Protein AF-A0A4U3F6G1-F1 (afdb_monomer_lite)

Secondary structure (DSSP, 8-state):
--HHHHHHHHHHHHHHHHHHHHHHHHHHHHHHHHHHHHHHHHHHHHHHHHHHHHHT-THHHHHHHHHHHHHHHHHHHHHHHHHHHHHHHTTEEE-TTS-EEETT-SB-TTT-PBPP------------------SS--------TTGGGTHHHHGGGGG--HHHHHHHHHHHHHHHHHHHHHHHHHHHHHHHHTT-----S------PPP--------------PPPPP-PPP--------------------EEE-TTT--EEETT-SB-TTT--B--

Foldseek 3Di:
DPPVVVVVVVVVVVVLLVVLVVVLVVLVVVLVVLVVVLVVLVVVLVVLCVVCVVVVHCVSSVVSNVVSVVSNVVSVVVSVVSVQVNCVSVQWDADPVRDIGGLPFQADLQPLDGDDNDPPPDDDDDDDDDDPDPPPPDPPDDDDPVVVVVVVVVVVPPDDDPVVVVVVVVVVVVVVVVVVVVVVVVVVVVCVVVVPDPPVDDDDDDDDDDPPDDDDDDDDDDDDDDDDDDDDDDDDDDDDDPDDPPDPPPPQPWDADPPPRDIDGPPRQAGRHPSDGDD

Radius of gyration: 31.97 Å; chains: 1; bounding box: 69×69×82 Å

pLDDT: mean 72.52, std 22.75, range [32.06, 98.19]

Structure (mmCIF, N/CA/C/O backbone):
data_AF-A0A4U3F6G1-F1
#
_entry.id   AF-A0A4U3F6G1-F1
#
loop_
_atom_site.group_PDB
_atom_site.id
_atom_site.type_symbol
_atom_site.label_atom_id
_atom_site.label_alt_id
_atom_site.label_comp_id
_atom_site.label_asym_id
_atom_site.label_entity_id
_atom_site.label_seq_id
_atom_site.pdbx_PDB_ins_code
_atom_site.Cartn_x
_atom_site.Cartn_y
_atom_site.Cartn_z
_atom_site.occupancy
_atom_site.B_iso_or_equiv
_atom_site.auth_seq_id
_atom_site.auth_comp_id
_atom_site.auth_asym_id
_atom_site.auth_atom_id
_atom_site.pdbx_PDB_model_num
ATOM 1 N N . MET A 1 1 ? -35.414 9.233 33.963 1.00 56.78 1 MET A N 1
ATOM 2 C CA . MET A 1 1 ? -34.971 9.694 32.627 1.00 56.78 1 MET A CA 1
ATOM 3 C C . MET A 1 1 ? -33.663 8.985 32.308 1.00 56.78 1 MET A C 1
ATOM 5 O O . MET A 1 1 ? -32.714 9.232 33.028 1.00 56.78 1 MET A O 1
ATOM 9 N N . ASN A 1 2 ? -33.642 8.018 31.379 1.00 64.62 2 ASN A N 1
ATOM 10 C CA . ASN A 1 2 ? -32.403 7.334 30.938 1.00 64.62 2 ASN A CA 1
ATOM 11 C C . ASN A 1 2 ? -32.593 6.401 29.714 1.00 64.62 2 ASN A C 1
ATOM 13 O O . ASN A 1 2 ? -31.609 5.971 29.125 1.00 64.62 2 ASN A O 1
ATOM 17 N N . LEU A 1 3 ? -33.826 6.078 29.293 1.00 72.12 3 LEU A N 1
ATOM 18 C CA . LEU A 1 3 ? -34.058 5.146 28.174 1.00 72.12 3 LEU A CA 1
ATOM 19 C C . LEU A 1 3 ? -33.850 5.802 26.795 1.00 72.12 3 LEU A C 1
ATOM 21 O O . LEU A 1 3 ? -33.138 5.260 25.957 1.00 72.12 3 LEU A O 1
ATOM 25 N N . LEU A 1 4 ? -34.385 7.012 26.591 1.00 79.12 4 LEU A N 1
ATOM 26 C CA . LEU A 1 4 ? -34.227 7.770 25.339 1.00 79.12 4 LEU A CA 1
ATOM 27 C C . LEU A 1 4 ? -32.767 8.176 25.068 1.00 79.12 4 LEU A C 1
ATOM 29 O O . LEU A 1 4 ? -32.325 8.139 23.926 1.00 7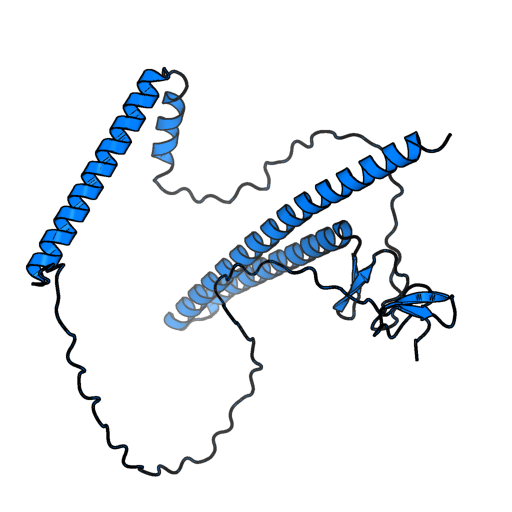9.12 4 LEU A O 1
ATOM 33 N N . GLN A 1 5 ? -31.990 8.498 26.110 1.00 72.50 5 GLN A N 1
ATOM 34 C CA . GLN A 1 5 ? -30.553 8.777 25.974 1.00 72.50 5 GLN A CA 1
ATOM 35 C C . GLN A 1 5 ? -29.741 7.526 25.615 1.00 72.50 5 GLN A C 1
ATOM 37 O O . GLN A 1 5 ? -28.787 7.639 24.854 1.00 72.50 5 GLN A O 1
ATOM 42 N N . ARG A 1 6 ? -30.126 6.338 26.106 1.00 70.19 6 ARG A N 1
ATOM 43 C CA . ARG A 1 6 ? -29.488 5.058 25.742 1.00 70.19 6 ARG A CA 1
ATOM 44 C C . ARG A 1 6 ? -29.836 4.611 24.323 1.00 70.19 6 ARG A C 1
ATOM 46 O O . ARG A 1 6 ? -28.970 4.098 23.630 1.00 70.19 6 ARG A O 1
ATOM 53 N N . LEU A 1 7 ? -31.068 4.859 23.875 1.00 77.31 7 LEU A N 1
ATOM 54 C CA . LEU A 1 7 ? -31.471 4.674 22.476 1.00 77.31 7 LEU A CA 1
ATOM 55 C C . LEU A 1 7 ? -30.707 5.622 21.544 1.00 77.31 7 LEU A C 1
ATOM 57 O O . LEU A 1 7 ? -30.155 5.177 20.544 1.00 77.31 7 LEU A O 1
ATOM 61 N N . LYS A 1 8 ? -30.597 6.908 21.903 1.00 72.38 8 LYS A N 1
ATOM 62 C CA . LYS A 1 8 ? -29.849 7.901 21.115 1.00 72.38 8 LYS A CA 1
ATOM 63 C C . LYS A 1 8 ? -28.344 7.603 21.071 1.00 72.38 8 LYS A C 1
ATOM 65 O O . LYS A 1 8 ? -27.738 7.751 20.016 1.00 72.38 8 LYS A O 1
ATOM 70 N N . SER A 1 9 ? -27.743 7.154 22.177 1.00 67.00 9 SER A N 1
ATOM 71 C CA . SER A 1 9 ? -26.320 6.780 22.211 1.00 67.00 9 SER A CA 1
ATOM 72 C C . SER A 1 9 ? -26.029 5.426 21.558 1.00 67.00 9 SER A C 1
ATOM 74 O O . SER A 1 9 ? -24.954 5.254 20.993 1.00 67.00 9 SER A O 1
ATOM 76 N N . GLY A 1 10 ? -26.977 4.484 21.581 1.00 69.56 10 GLY A N 1
ATOM 77 C CA . GLY A 1 10 ? -26.896 3.231 20.826 1.00 69.56 10 GLY A CA 1
ATOM 78 C C . GLY A 1 10 ? -26.991 3.455 19.316 1.00 69.56 10 GLY A C 1
ATOM 79 O O . GLY A 1 10 ? -26.162 2.934 18.575 1.00 69.56 10 GLY A O 1
ATOM 80 N N . ALA A 1 11 ? -27.935 4.296 18.876 1.00 71.19 11 ALA A N 1
ATOM 81 C CA . ALA A 1 11 ? -28.082 4.674 17.472 1.00 71.19 11 ALA A CA 1
ATOM 82 C C . ALA A 1 11 ? -26.831 5.393 16.936 1.00 71.19 11 ALA A C 1
ATOM 84 O O . ALA A 1 11 ? -26.326 5.012 15.888 1.00 71.19 11 ALA A O 1
ATOM 85 N N . GLY A 1 12 ? -26.275 6.355 17.688 1.00 75.62 12 GLY A N 1
ATOM 86 C CA . GLY A 1 12 ? -25.067 7.087 17.277 1.00 75.62 12 GLY A CA 1
ATOM 87 C C . GLY A 1 12 ? -23.812 6.212 17.143 1.00 75.62 12 GLY A C 1
ATOM 88 O O . GLY A 1 12 ? -23.025 6.400 16.223 1.00 75.62 12 GLY A O 1
ATOM 89 N N . LYS A 1 13 ? -23.639 5.211 18.018 1.00 78.75 13 LYS A N 1
ATOM 90 C CA . LYS A 1 13 ? -22.511 4.265 17.930 1.00 78.75 13 LYS A CA 1
ATOM 91 C C . LYS A 1 13 ? -22.645 3.290 16.762 1.00 78.75 13 LYS A C 1
ATOM 93 O O . LYS A 1 13 ? -21.638 2.888 16.189 1.00 78.75 13 LYS A O 1
ATOM 98 N N . ALA A 1 14 ? -23.870 2.882 16.432 1.00 78.88 14 ALA A N 1
ATOM 99 C CA . ALA A 1 14 ? -24.121 2.016 15.286 1.00 78.88 14 ALA A CA 1
ATOM 100 C C . ALA A 1 14 ? -23.834 2.748 13.966 1.00 78.88 14 ALA A C 1
ATOM 102 O O . ALA A 1 14 ? -23.183 2.183 13.092 1.00 78.88 14 ALA A O 1
ATOM 103 N N . THR A 1 15 ? -24.240 4.019 13.853 1.00 82.31 15 THR A N 1
ATOM 104 C CA . THR A 1 15 ? -23.937 4.844 12.675 1.00 82.31 15 THR A CA 1
ATOM 105 C C . THR A 1 15 ? -22.443 5.144 12.544 1.00 82.31 15 THR A C 1
ATOM 107 O O . THR A 1 15 ? -21.912 5.013 11.451 1.00 82.31 15 THR A O 1
ATOM 110 N N . GLU A 1 16 ? -21.748 5.465 13.644 1.00 83.69 16 GLU A N 1
ATOM 111 C CA . GLU A 1 16 ? -20.294 5.726 13.644 1.00 83.69 16 GLU A CA 1
ATOM 112 C C . GLU A 1 16 ? -19.500 4.481 13.211 1.00 83.69 16 GLU A C 1
ATOM 114 O O . GLU A 1 16 ? -18.605 4.570 12.379 1.00 83.69 16 GLU A O 1
ATOM 119 N N . ARG A 1 17 ? -19.876 3.285 13.686 1.00 85.56 17 ARG A N 1
ATOM 120 C CA . ARG A 1 17 ? -19.240 2.029 13.248 1.00 85.56 17 ARG A CA 1
ATOM 121 C C . ARG A 1 17 ? -19.486 1.713 11.777 1.00 85.56 17 ARG A C 1
ATOM 123 O O . ARG A 1 17 ? -18.571 1.242 11.111 1.00 85.56 17 ARG A O 1
ATOM 130 N N . ALA A 1 18 ? -20.697 1.960 11.282 1.00 87.25 18 ALA A N 1
ATOM 131 C CA . ALA A 1 18 ? -21.008 1.775 9.869 1.00 87.25 18 ALA A CA 1
ATOM 132 C C . ALA A 1 18 ? -20.203 2.745 8.987 1.00 87.25 18 ALA A C 1
ATOM 134 O O . ALA A 1 18 ? -19.641 2.324 7.982 1.00 87.25 18 ALA A O 1
ATOM 135 N N . GLN A 1 19 ? -20.084 4.013 9.397 1.00 88.50 19 GLN A N 1
ATOM 136 C CA . GLN A 1 19 ? -19.256 5.010 8.709 1.00 88.50 19 GLN A CA 1
ATOM 137 C C . GLN A 1 19 ? -17.778 4.608 8.699 1.00 88.50 19 GLN A C 1
ATOM 139 O O . GLN A 1 19 ? -17.163 4.593 7.636 1.00 88.50 19 GLN A O 1
ATOM 144 N N . ASN A 1 20 ? -17.231 4.192 9.846 1.00 91.31 20 ASN A N 1
ATOM 145 C CA . ASN A 1 20 ? -15.847 3.725 9.923 1.00 91.31 20 ASN A CA 1
ATOM 146 C C . ASN A 1 20 ? -15.601 2.509 9.021 1.00 91.31 20 ASN A C 1
ATOM 148 O O . ASN A 1 20 ? -14.545 2.422 8.411 1.00 91.31 20 ASN A O 1
ATOM 152 N N . ALA A 1 21 ? -16.554 1.578 8.911 1.00 91.19 21 ALA A N 1
ATOM 153 C CA . ALA A 1 21 ? -16.409 0.409 8.043 1.00 91.19 21 ALA A CA 1
ATOM 154 C C . ALA A 1 21 ? -16.317 0.791 6.556 1.00 91.19 21 ALA A C 1
ATOM 156 O O . ALA A 1 21 ? -15.496 0.233 5.831 1.00 91.19 21 ALA A O 1
ATOM 157 N N . VAL A 1 22 ? -17.126 1.758 6.110 1.00 95.06 22 VAL A N 1
ATOM 158 C CA . VAL A 1 22 ? -17.067 2.271 4.731 1.00 95.06 22 VAL A CA 1
ATOM 159 C C . VAL A 1 22 ? -15.736 2.974 4.475 1.00 95.06 22 VAL A C 1
ATOM 161 O O . VAL A 1 22 ? -15.083 2.682 3.476 1.00 95.06 22 VAL A O 1
ATOM 164 N N . GLU A 1 23 ? -15.299 3.833 5.396 1.00 94.62 23 GLU A N 1
ATOM 165 C CA . GLU A 1 23 ? -14.029 4.551 5.253 1.00 94.62 23 GLU A CA 1
ATOM 166 C C . GLU A 1 23 ? -12.830 3.595 5.252 1.00 94.62 23 GLU A C 1
ATOM 168 O O . GLU A 1 23 ? -11.933 3.731 4.430 1.00 94.62 23 GLU A O 1
ATOM 173 N N . ILE A 1 24 ? -12.834 2.564 6.104 1.00 94.19 24 ILE A N 1
ATOM 174 C CA . ILE A 1 24 ? -11.790 1.528 6.103 1.00 94.19 24 ILE A CA 1
ATOM 175 C C . ILE A 1 24 ? -11.730 0.816 4.746 1.00 94.19 24 ILE A C 1
ATOM 177 O O . ILE A 1 24 ? -10.637 0.594 4.235 1.00 94.19 24 ILE A O 1
ATOM 181 N N . ASN A 1 25 ? -12.873 0.472 4.147 1.00 95.19 25 ASN A N 1
ATOM 182 C CA . ASN A 1 25 ? -12.889 -0.165 2.828 1.00 95.19 25 ASN A CA 1
ATOM 183 C C . ASN A 1 25 ? -12.362 0.764 1.730 1.00 95.19 25 ASN A C 1
ATOM 185 O O . ASN A 1 25 ? -11.598 0.315 0.880 1.00 95.19 25 ASN A O 1
ATOM 189 N N . ARG A 1 26 ? -12.713 2.054 1.775 1.00 97.12 26 ARG A N 1
ATOM 190 C CA . ARG A 1 26 ? -12.167 3.070 0.866 1.00 97.12 26 ARG A CA 1
ATOM 191 C C . ARG A 1 26 ? -10.646 3.187 1.008 1.00 97.12 26 ARG A C 1
ATOM 193 O O . ARG A 1 26 ? -9.942 3.154 0.006 1.00 97.12 26 ARG A O 1
ATOM 200 N N . LEU A 1 27 ? -10.140 3.276 2.239 1.00 96.75 27 LEU A N 1
ATOM 201 C CA . LEU A 1 27 ? -8.704 3.357 2.518 1.00 96.75 27 LEU A CA 1
ATOM 202 C C . LEU A 1 27 ? -7.958 2.084 2.091 1.00 96.75 27 LEU A C 1
ATOM 204 O O . LEU A 1 27 ? -6.874 2.190 1.534 1.00 96.75 27 LEU A O 1
ATOM 208 N N . ASN A 1 28 ? -8.536 0.894 2.288 1.00 95.88 28 ASN A N 1
ATOM 209 C CA . ASN A 1 28 ? -7.946 -0.353 1.787 1.00 95.88 28 ASN A CA 1
ATOM 210 C C . ASN A 1 28 ? -7.853 -0.362 0.254 1.00 95.88 28 ASN A C 1
ATOM 212 O O . ASN A 1 28 ? -6.849 -0.815 -0.281 1.00 95.88 28 ASN A O 1
ATOM 216 N N . GLY A 1 29 ? -8.874 0.153 -0.443 1.00 97.12 29 GLY A N 1
ATOM 217 C CA . GLY A 1 29 ? -8.821 0.331 -1.896 1.00 97.12 29 GLY A CA 1
ATOM 218 C C . GLY A 1 29 ? -7.661 1.233 -2.312 1.00 97.12 29 GLY A C 1
ATOM 219 O O . GLY A 1 29 ? -6.885 0.858 -3.182 1.00 97.12 29 GLY A O 1
ATOM 220 N N . HIS A 1 30 ? -7.477 2.352 -1.604 1.00 97.00 30 HIS A N 1
ATOM 221 C CA . HIS A 1 30 ? -6.356 3.259 -1.845 1.00 97.00 30 HIS A CA 1
ATOM 222 C C . HIS A 1 30 ? -4.990 2.581 -1.660 1.00 97.00 30 HIS A C 1
ATOM 224 O O . HIS A 1 30 ? -4.116 2.755 -2.499 1.00 97.00 30 HIS A O 1
ATOM 230 N N . VAL A 1 31 ? -4.818 1.752 -0.618 1.00 97.56 31 VAL A N 1
ATOM 231 C CA . VAL A 1 31 ? -3.590 0.951 -0.442 1.00 97.56 31 VAL A CA 1
ATOM 232 C C . VAL A 1 31 ? -3.354 0.050 -1.652 1.00 97.56 31 VAL A C 1
ATOM 234 O O . VAL A 1 31 ? -2.255 0.042 -2.191 1.00 97.56 31 VAL A O 1
ATOM 237 N N . THR A 1 32 ? -4.381 -0.667 -2.115 1.00 97.81 32 THR A N 1
ATOM 238 C CA . THR A 1 32 ? -4.261 -1.549 -3.286 1.00 97.81 32 THR A CA 1
ATOM 239 C C . THR A 1 32 ? -3.903 -0.785 -4.563 1.00 97.81 32 THR A C 1
ATOM 241 O O . THR A 1 32 ? -3.169 -1.306 -5.401 1.00 97.81 32 THR A O 1
ATOM 244 N N . ASP A 1 33 ? -4.404 0.437 -4.734 1.00 97.94 33 ASP A N 1
ATOM 245 C CA . ASP A 1 33 ? -4.065 1.265 -5.893 1.00 97.94 33 ASP A CA 1
ATOM 246 C C . ASP A 1 33 ? -2.609 1.757 -5.830 1.00 97.94 33 ASP A C 1
ATOM 248 O O . ASP A 1 33 ? -1.891 1.628 -6.822 1.00 97.94 33 ASP A O 1
ATOM 252 N N . ILE A 1 34 ? -2.135 2.193 -4.657 1.00 98.06 34 ILE A N 1
ATOM 253 C CA . ILE A 1 34 ? -0.725 2.565 -4.447 1.00 98.06 34 ILE A CA 1
ATOM 254 C C . ILE A 1 34 ? 0.204 1.357 -4.655 1.00 98.06 34 ILE A C 1
ATOM 256 O O . ILE A 1 34 ? 1.245 1.469 -5.300 1.00 98.06 34 ILE A O 1
ATOM 260 N N . GLU A 1 35 ? -0.167 0.173 -4.157 1.00 97.81 35 GLU A N 1
ATOM 261 C CA . GLU A 1 35 ? 0.604 -1.062 -4.361 1.00 97.81 35 GLU A CA 1
ATOM 262 C C . GLU A 1 35 ? 0.784 -1.377 -5.855 1.00 97.81 35 GLU A C 1
ATOM 264 O O . GLU A 1 35 ? 1.887 -1.715 -6.289 1.00 97.81 35 GLU A O 1
ATOM 269 N N . ARG A 1 36 ? -0.268 -1.203 -6.667 1.00 98.12 36 ARG A N 1
ATOM 270 C CA . ARG A 1 36 ? -0.184 -1.363 -8.129 1.00 98.12 36 ARG A CA 1
ATOM 271 C C . ARG A 1 36 ? 0.728 -0.322 -8.773 1.00 98.12 36 ARG A C 1
ATOM 273 O O . ARG A 1 36 ? 1.447 -0.650 -9.714 1.00 98.12 36 ARG A O 1
ATOM 280 N N . GLU A 1 37 ? 0.722 0.916 -8.288 1.00 97.69 37 GLU A N 1
ATOM 281 C CA . GLU A 1 37 ? 1.623 1.963 -8.782 1.00 97.69 37 GLU A CA 1
ATOM 282 C C . GLU A 1 37 ? 3.095 1.620 -8.498 1.00 97.69 37 GLU A C 1
ATOM 284 O O . GLU A 1 37 ? 3.945 1.703 -9.391 1.00 97.69 37 GLU A O 1
ATOM 289 N N . ILE A 1 38 ? 3.393 1.108 -7.301 1.00 97.94 38 ILE A N 1
ATOM 290 C CA . ILE A 1 38 ? 4.725 0.594 -6.948 1.00 97.94 38 ILE A CA 1
ATOM 291 C C . ILE A 1 38 ? 5.142 -0.550 -7.892 1.00 97.94 38 ILE A C 1
ATOM 293 O O . ILE A 1 38 ? 6.283 -0.579 -8.366 1.00 97.94 38 ILE A O 1
ATOM 297 N N . GLU A 1 39 ? 4.235 -1.478 -8.218 1.00 97.94 39 GLU A N 1
ATOM 298 C CA . GLU A 1 39 ? 4.511 -2.556 -9.180 1.00 97.94 39 GLU A CA 1
ATOM 299 C C . GLU A 1 39 ? 4.879 -2.015 -10.571 1.00 97.94 39 GLU A C 1
ATOM 301 O O . GLU A 1 39 ? 5.823 -2.510 -11.199 1.00 97.94 39 GLU A O 1
ATOM 306 N N . VAL A 1 40 ? 4.192 -0.970 -11.043 1.00 97.75 40 VAL A N 1
ATOM 307 C CA . VAL A 1 40 ? 4.515 -0.296 -12.312 1.00 97.75 40 VAL A CA 1
ATOM 308 C C . VAL A 1 40 ? 5.924 0.296 -12.272 1.00 97.75 40 VAL A C 1
ATOM 310 O O . VAL A 1 40 ? 6.696 0.108 -13.221 1.00 97.75 40 VAL A O 1
ATOM 313 N N . HIS A 1 41 ? 6.309 0.946 -11.171 1.00 97.88 41 HIS A N 1
ATOM 314 C CA . HIS A 1 41 ? 7.667 1.461 -11.006 1.00 97.88 41 HIS A CA 1
ATOM 315 C C . HIS A 1 41 ? 8.716 0.347 -11.018 1.00 97.88 41 HIS A C 1
ATOM 317 O O . HIS A 1 41 ? 9.728 0.482 -11.709 1.00 97.88 41 HIS A O 1
ATOM 323 N N . TYR A 1 42 ? 8.473 -0.784 -10.351 1.00 98.06 42 TYR A N 1
ATOM 324 C CA . TYR A 1 42 ? 9.393 -1.926 -10.393 1.00 98.06 42 TYR A CA 1
ATOM 325 C C . TYR A 1 42 ? 9.548 -2.516 -11.795 1.00 98.06 42 TYR A C 1
ATOM 327 O O . TYR A 1 42 ? 10.666 -2.844 -12.210 1.00 98.06 42 TYR A O 1
ATOM 335 N N . LEU A 1 43 ? 8.460 -2.612 -12.560 1.00 97.94 43 LEU A N 1
ATOM 336 C CA . LEU A 1 43 ? 8.532 -3.034 -13.957 1.00 97.94 43 LEU A CA 1
ATOM 337 C C . LEU A 1 43 ? 9.369 -2.055 -14.787 1.00 97.94 43 LEU A C 1
ATOM 339 O O . LEU A 1 43 ? 10.234 -2.489 -15.556 1.00 97.94 43 LEU A O 1
ATOM 343 N N . ARG A 1 44 ? 9.172 -0.744 -14.598 1.00 97.62 44 ARG A N 1
ATOM 344 C CA . ARG A 1 44 ? 9.957 0.284 -15.291 1.00 97.62 44 ARG A CA 1
ATOM 345 C C . ARG A 1 44 ? 11.437 0.217 -14.917 1.00 97.62 44 ARG A C 1
ATOM 347 O O . ARG A 1 44 ? 12.279 0.244 -15.813 1.00 97.62 44 ARG A O 1
ATOM 354 N N . MET A 1 45 ? 11.769 0.029 -13.639 1.00 97.50 45 MET A N 1
ATOM 355 C CA . MET A 1 45 ? 13.155 -0.162 -13.190 1.00 97.50 45 MET A CA 1
ATOM 356 C C . MET A 1 45 ? 13.820 -1.345 -13.903 1.00 97.50 45 MET A C 1
ATOM 358 O O . MET A 1 45 ? 14.964 -1.238 -14.347 1.00 97.50 45 MET A O 1
ATOM 362 N N . GLY A 1 46 ? 13.103 -2.464 -14.052 1.00 97.25 46 GLY A N 1
ATOM 363 C CA . GLY A 1 46 ? 13.597 -3.640 -14.770 1.00 97.25 46 GLY A CA 1
ATOM 364 C C . GLY A 1 46 ? 13.878 -3.369 -16.252 1.00 97.25 46 GLY A C 1
ATOM 365 O O . GLY A 1 46 ? 14.892 -3.831 -16.780 1.00 97.25 46 GLY A O 1
ATOM 366 N N . GLN A 1 47 ? 13.020 -2.586 -16.916 1.00 97.50 47 GLN A N 1
ATOM 367 C CA . GLN A 1 47 ? 13.223 -2.162 -18.307 1.00 97.50 47 GLN A CA 1
ATOM 368 C C . GLN A 1 47 ? 14.468 -1.283 -18.446 1.00 97.50 47 GLN A C 1
ATOM 370 O O . GLN A 1 47 ? 15.356 -1.605 -19.233 1.00 97.50 47 GLN A O 1
ATOM 375 N N . VAL A 1 48 ? 14.563 -0.231 -17.630 1.00 96.81 48 VAL A N 1
ATOM 376 C CA . VAL A 1 48 ? 15.685 0.721 -17.618 1.00 96.81 48 VAL A CA 1
ATOM 377 C C . VAL A 1 48 ? 17.008 -0.001 -17.352 1.00 96.81 48 VAL A C 1
ATOM 379 O O . VAL A 1 48 ? 17.994 0.194 -18.064 1.00 96.81 48 VAL A O 1
ATOM 382 N N . PHE A 1 49 ? 17.020 -0.917 -16.380 1.00 96.94 49 PHE A N 1
ATOM 383 C CA . PHE A 1 49 ? 18.184 -1.753 -16.094 1.00 96.94 49 PHE A CA 1
ATOM 384 C C . PHE A 1 49 ? 18.604 -2.588 -17.310 1.00 96.94 49 PHE A C 1
ATOM 386 O O . PHE A 1 49 ? 19.785 -2.645 -17.657 1.00 96.94 49 PHE A O 1
ATOM 393 N N . TYR A 1 50 ? 17.647 -3.251 -17.965 1.00 97.06 50 TYR A N 1
ATOM 394 C CA . TYR A 1 50 ? 17.936 -4.110 -19.109 1.00 97.06 50 TYR A CA 1
ATOM 395 C C . TYR A 1 50 ? 18.421 -3.317 -20.329 1.00 97.06 50 TYR A C 1
ATOM 397 O O . TYR A 1 50 ? 19.314 -3.777 -21.044 1.00 97.06 50 TYR A O 1
ATOM 405 N N . GLU A 1 51 ? 17.879 -2.123 -20.556 1.00 95.75 51 GLU A N 1
ATOM 406 C CA . GLU A 1 51 ? 18.328 -1.203 -21.602 1.00 95.75 51 GLU A CA 1
ATOM 407 C C . GLU A 1 51 ? 19.784 -0.773 -21.381 1.00 95.75 51 GLU A C 1
ATOM 409 O O . GLU A 1 51 ? 20.602 -0.921 -22.295 1.00 95.75 51 GLU A O 1
ATOM 414 N N . GLY A 1 52 ? 20.139 -0.361 -20.158 1.00 95.94 52 GLY A N 1
ATOM 415 C CA . GLY A 1 52 ? 21.522 -0.042 -19.785 1.00 95.94 52 GLY A CA 1
ATOM 416 C C . GLY A 1 52 ? 22.465 -1.239 -19.948 1.00 95.94 52 GLY A C 1
ATOM 417 O O . GLY A 1 52 ? 23.538 -1.126 -20.549 1.00 95.94 52 GLY A O 1
ATOM 418 N N . TYR A 1 53 ? 22.031 -2.429 -19.518 1.00 96.38 53 TYR A N 1
ATOM 419 C CA . TYR A 1 53 ? 22.792 -3.668 -19.696 1.00 96.38 53 TYR A CA 1
ATOM 420 C C . TYR A 1 53 ? 23.044 -3.982 -21.177 1.00 96.38 53 TYR A C 1
ATOM 422 O O . TYR A 1 53 ? 24.166 -4.314 -21.563 1.00 96.38 53 TYR A O 1
ATOM 430 N N . ARG A 1 54 ? 22.018 -3.852 -22.026 1.00 97.31 54 ARG A N 1
ATOM 431 C CA . ARG A 1 54 ? 22.131 -4.081 -23.474 1.00 97.31 54 ARG A CA 1
ATOM 432 C C . ARG A 1 54 ? 23.024 -3.061 -24.168 1.00 97.31 54 ARG A C 1
ATOM 434 O O . ARG A 1 54 ? 23.696 -3.424 -25.132 1.00 97.31 54 ARG A O 1
ATOM 441 N N . ALA A 1 55 ? 23.017 -1.814 -23.707 1.00 95.00 55 ALA A N 1
ATOM 442 C CA . ALA A 1 55 ? 23.898 -0.765 -24.205 1.00 95.00 55 ALA A CA 1
ATOM 443 C C . ALA A 1 55 ? 25.355 -0.946 -23.738 1.00 95.00 55 ALA A C 1
ATOM 445 O O . ALA A 1 55 ? 26.267 -0.399 -24.356 1.00 95.00 55 ALA A O 1
ATOM 446 N N . GLY A 1 56 ? 25.584 -1.738 -22.682 1.00 95.12 56 GLY A N 1
ATOM 447 C CA . GLY A 1 56 ? 26.896 -1.912 -22.057 1.00 95.12 56 GLY A CA 1
ATOM 448 C C . GLY A 1 56 ? 27.328 -0.709 -21.215 1.00 95.12 56 GLY A C 1
ATOM 449 O O . GLY A 1 56 ? 28.506 -0.602 -20.877 1.00 95.12 56 GLY A O 1
ATOM 450 N N . ASP A 1 57 ? 26.390 0.179 -20.886 1.00 94.38 57 ASP A N 1
ATOM 451 C CA . ASP A 1 57 ? 26.617 1.399 -20.118 1.00 94.38 57 ASP A CA 1
ATOM 452 C C . ASP A 1 57 ? 25.473 1.598 -19.115 1.00 94.38 57 ASP A C 1
ATOM 454 O O . ASP A 1 57 ? 24.359 1.986 -19.470 1.00 94.38 57 ASP A O 1
ATOM 458 N N . MET A 1 58 ? 25.754 1.304 -17.844 1.00 91.12 58 MET A N 1
ATOM 459 C CA . MET A 1 58 ? 24.777 1.420 -16.756 1.00 91.12 58 MET A CA 1
ATOM 460 C C . MET A 1 58 ? 24.595 2.861 -16.273 1.00 91.12 58 MET A C 1
ATOM 462 O O . MET A 1 58 ? 23.607 3.136 -15.597 1.00 91.12 58 MET A O 1
ATOM 466 N N . SER A 1 59 ? 25.491 3.790 -16.628 1.00 93.75 59 SER A N 1
ATOM 467 C CA . SER A 1 59 ? 25.337 5.199 -16.249 1.00 93.75 59 SER A CA 1
ATOM 468 C C . SER A 1 59 ? 24.117 5.840 -16.914 1.00 93.75 59 SER A C 1
ATOM 470 O O . SE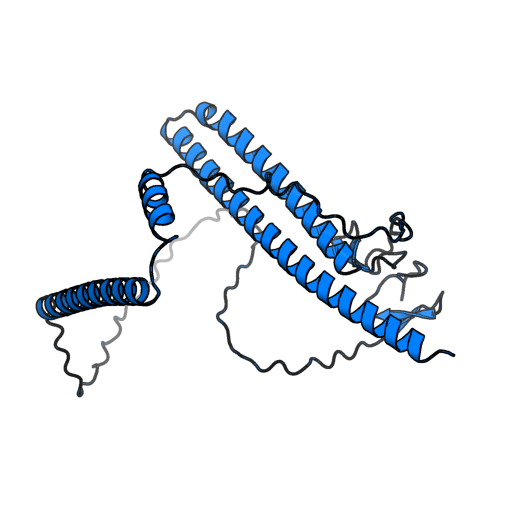R A 1 59 ? 23.550 6.778 -16.365 1.00 93.75 59 SER A O 1
ATOM 472 N N . LEU A 1 60 ? 23.655 5.293 -18.045 1.00 87.50 60 LEU A N 1
ATOM 473 C CA . LEU A 1 60 ? 22.411 5.707 -18.705 1.00 87.50 60 LEU A CA 1
ATOM 474 C C . LEU A 1 60 ? 21.152 5.363 -17.894 1.00 87.50 60 LEU A C 1
ATOM 476 O O . LEU A 1 60 ? 20.125 6.007 -18.065 1.00 87.50 60 LEU A O 1
ATOM 480 N N . ALA A 1 61 ? 21.232 4.350 -17.029 1.00 92.56 61 ALA A N 1
ATOM 481 C CA . ALA A 1 61 ? 20.120 3.865 -16.215 1.00 92.56 61 ALA A CA 1
ATOM 482 C C . ALA A 1 61 ? 20.093 4.482 -14.806 1.00 92.56 61 ALA A C 1
ATOM 484 O O . ALA A 1 61 ? 19.080 4.386 -14.120 1.00 92.56 61 ALA A O 1
ATOM 485 N N . GLU A 1 62 ? 21.196 5.082 -14.350 1.00 92.81 62 GLU A N 1
ATOM 486 C CA . GLU A 1 62 ? 21.386 5.497 -12.955 1.00 92.81 62 GLU A CA 1
ATOM 487 C C . GLU A 1 62 ? 20.411 6.599 -12.516 1.00 92.81 62 GLU A C 1
ATOM 489 O O . GLU A 1 62 ? 19.814 6.494 -11.444 1.00 92.81 62 GLU A O 1
ATOM 494 N N . GLU A 1 63 ? 20.225 7.631 -13.343 1.00 94.44 63 GLU A N 1
ATOM 495 C CA . GLU A 1 63 ? 19.342 8.764 -13.038 1.00 94.44 63 GLU A CA 1
ATOM 496 C C . GLU A 1 63 ? 17.881 8.309 -12.928 1.00 94.44 63 GLU A C 1
ATOM 498 O O . GLU A 1 63 ? 17.270 8.444 -11.867 1.00 94.44 63 GLU A O 1
ATOM 503 N N . GLU A 1 64 ? 17.356 7.665 -13.976 1.00 95.25 64 GLU A N 1
ATOM 504 C CA . GLU A 1 64 ? 15.965 7.202 -14.007 1.00 95.25 64 GLU A CA 1
ATOM 505 C C . GLU A 1 64 ? 15.690 6.148 -12.922 1.00 95.25 64 GLU A C 1
ATOM 507 O O . GLU A 1 64 ? 14.655 6.195 -12.262 1.00 95.25 64 GLU A O 1
ATOM 512 N N . MET A 1 65 ? 16.629 5.234 -12.657 1.00 96.62 65 MET A N 1
ATOM 513 C CA . MET A 1 65 ? 16.484 4.252 -11.579 1.00 96.62 65 MET A CA 1
ATOM 514 C C . MET A 1 65 ? 16.432 4.911 -10.202 1.00 96.62 65 MET A C 1
ATOM 516 O O . MET A 1 65 ? 15.628 4.517 -9.361 1.00 96.62 65 MET A O 1
ATOM 520 N N . THR A 1 66 ? 17.268 5.922 -9.971 1.00 97.12 66 THR A N 1
ATOM 521 C CA . THR A 1 66 ? 17.278 6.659 -8.705 1.00 97.12 66 THR A CA 1
ATOM 522 C C . THR A 1 66 ? 15.955 7.386 -8.483 1.00 97.12 66 THR A C 1
ATOM 524 O O . THR A 1 66 ? 15.443 7.399 -7.363 1.00 97.12 66 THR A O 1
ATOM 527 N N . ASP A 1 67 ? 15.386 7.974 -9.531 1.00 97.38 67 ASP A N 1
ATOM 528 C CA . ASP A 1 67 ? 14.115 8.686 -9.427 1.00 97.38 67 ASP A CA 1
ATOM 529 C C . ASP A 1 67 ? 12.929 7.736 -9.244 1.00 97.38 67 ASP A C 1
ATOM 531 O O . ASP A 1 67 ? 12.072 8.001 -8.401 1.00 97.38 67 ASP A O 1
ATOM 535 N N . LEU A 1 68 ? 12.932 6.579 -9.914 1.00 97.94 68 LEU A N 1
ATOM 536 C CA . LEU A 1 68 ? 11.956 5.517 -9.659 1.00 97.94 68 LEU A CA 1
ATOM 537 C C . LEU A 1 68 ? 12.036 5.011 -8.210 1.00 97.94 68 LEU A C 1
ATOM 539 O O . LEU A 1 68 ? 11.003 4.769 -7.596 1.00 97.94 68 LEU A O 1
ATOM 543 N N . CYS A 1 69 ? 13.239 4.871 -7.637 1.00 97.81 69 CYS A N 1
ATOM 544 C CA . CYS A 1 69 ? 13.392 4.428 -6.246 1.00 97.81 69 CYS A CA 1
ATOM 545 C C . CYS A 1 69 ? 12.788 5.439 -5.270 1.00 97.81 69 CYS A C 1
ATOM 547 O O . CYS A 1 69 ? 12.031 5.051 -4.387 1.00 97.81 69 CYS A O 1
ATOM 549 N N . LYS A 1 70 ? 13.062 6.735 -5.465 1.00 98.00 70 LYS A N 1
ATOM 550 C CA . LYS A 1 70 ? 12.467 7.798 -4.640 1.00 98.00 70 LYS A CA 1
ATOM 551 C C . LYS A 1 70 ? 10.944 7.827 -4.759 1.00 98.00 70 LYS A C 1
ATOM 553 O O . LYS A 1 70 ? 10.276 8.083 -3.765 1.00 98.00 70 LYS A O 1
ATOM 558 N N . ALA A 1 71 ? 10.403 7.591 -5.956 1.00 97.69 71 ALA A N 1
ATOM 559 C CA . ALA A 1 71 ? 8.959 7.503 -6.153 1.00 97.69 71 ALA A CA 1
ATOM 560 C C . ALA A 1 71 ? 8.365 6.349 -5.329 1.00 97.69 71 ALA A C 1
ATOM 562 O O . ALA A 1 71 ? 7.424 6.569 -4.573 1.00 97.69 71 ALA A O 1
ATOM 563 N N . CYS A 1 72 ? 8.972 5.156 -5.379 1.00 98.00 72 CYS A N 1
ATOM 564 C CA . CYS A 1 72 ? 8.553 4.033 -4.536 1.00 98.00 72 CYS A CA 1
ATOM 565 C C . CYS A 1 72 ? 8.653 4.348 -3.037 1.00 98.00 72 CYS A C 1
ATOM 567 O O . CYS A 1 72 ? 7.755 3.974 -2.289 1.00 98.00 72 CYS A O 1
ATOM 569 N N . ASP A 1 73 ? 9.714 5.028 -2.590 1.00 97.94 73 ASP A N 1
ATOM 570 C CA . ASP A 1 73 ? 9.876 5.409 -1.181 1.00 97.94 73 ASP A CA 1
ATOM 571 C C . ASP A 1 73 ? 8.728 6.315 -0.704 1.00 97.94 73 ASP A C 1
ATOM 573 O O . ASP A 1 73 ? 8.158 6.073 0.358 1.00 97.94 73 ASP A O 1
ATOM 577 N N . LEU A 1 74 ? 8.326 7.300 -1.515 1.00 97.94 74 LEU A N 1
ATOM 578 C CA . LEU A 1 74 ? 7.195 8.183 -1.205 1.00 97.94 74 LEU A CA 1
ATOM 579 C C . LEU A 1 74 ? 5.855 7.433 -1.175 1.00 97.94 74 LEU A C 1
ATOM 581 O O . LEU A 1 74 ? 5.053 7.650 -0.270 1.00 97.94 74 LEU A O 1
ATOM 585 N N . LEU A 1 75 ? 5.625 6.524 -2.125 1.00 98.19 75 LEU A N 1
ATOM 586 C CA . LEU A 1 75 ? 4.416 5.692 -2.150 1.00 98.19 75 LEU A CA 1
ATOM 587 C C . LEU A 1 75 ? 4.347 4.763 -0.923 1.00 98.19 75 LEU A C 1
ATOM 589 O O . LEU A 1 75 ? 3.276 4.553 -0.356 1.00 98.19 75 LEU A O 1
ATOM 593 N N . MET A 1 76 ? 5.487 4.239 -0.458 1.00 97.06 76 MET A N 1
ATOM 594 C CA . MET A 1 76 ? 5.548 3.458 0.783 1.00 97.06 76 MET A CA 1
ATOM 595 C C . MET A 1 76 ? 5.234 4.308 2.022 1.00 97.06 76 MET A C 1
ATOM 597 O O . MET A 1 76 ? 4.502 3.847 2.899 1.00 97.06 76 MET A O 1
ATOM 601 N N . GLU A 1 77 ? 5.735 5.546 2.091 1.00 97.19 77 GLU A N 1
ATOM 602 C CA . GLU A 1 77 ? 5.371 6.487 3.161 1.00 97.19 77 GLU A CA 1
ATOM 603 C C . GLU A 1 77 ? 3.856 6.760 3.169 1.00 97.19 77 GLU A C 1
ATOM 605 O O . GLU A 1 77 ? 3.227 6.775 4.229 1.00 97.19 77 GLU A O 1
ATOM 610 N N . GLU A 1 78 ? 3.240 6.897 1.994 1.00 97.00 78 GLU A N 1
ATOM 611 C CA . GLU A 1 78 ? 1.796 7.089 1.871 1.00 97.00 78 GLU A CA 1
ATOM 612 C C . GLU A 1 78 ? 0.992 5.868 2.348 1.00 97.00 78 GLU A C 1
ATOM 614 O O . GLU A 1 78 ? 0.011 6.023 3.087 1.00 97.00 78 GLU A O 1
ATOM 619 N N . ILE A 1 79 ? 1.427 4.647 2.012 1.00 95.94 79 ILE A N 1
ATOM 620 C CA . ILE A 1 79 ? 0.840 3.411 2.555 1.00 95.94 79 ILE A CA 1
ATOM 621 C C . ILE A 1 79 ? 0.881 3.441 4.089 1.00 95.94 79 ILE A C 1
ATOM 623 O O . ILE A 1 79 ? -0.145 3.205 4.735 1.00 95.94 79 ILE A O 1
ATOM 627 N N . ASP A 1 80 ? 2.016 3.788 4.698 1.00 93.00 80 ASP A N 1
ATOM 628 C CA . ASP A 1 80 ? 2.149 3.852 6.159 1.00 93.00 80 ASP A CA 1
ATOM 629 C C . ASP A 1 80 ? 1.180 4.868 6.795 1.00 93.00 80 ASP A C 1
ATOM 631 O O . ASP A 1 80 ? 0.567 4.606 7.846 1.00 93.00 80 ASP A O 1
ATOM 635 N N . GLU A 1 81 ? 0.966 6.015 6.148 1.00 94.12 81 GLU A N 1
ATOM 636 C CA . GLU A 1 81 ? -0.030 6.995 6.578 1.00 94.12 81 GLU A CA 1
ATOM 637 C C . GLU A 1 81 ? -1.459 6.444 6.501 1.00 94.12 81 GLU A C 1
ATOM 639 O O . GLU A 1 81 ? -2.253 6.617 7.438 1.00 94.12 81 GLU A O 1
ATOM 644 N N . VAL A 1 82 ? -1.808 5.768 5.404 1.00 94.06 82 VAL A N 1
ATOM 645 C CA . VAL A 1 82 ? -3.132 5.162 5.210 1.00 94.06 82 VAL A CA 1
ATOM 646 C C . VAL A 1 82 ? -3.375 4.050 6.234 1.00 94.06 82 VAL A C 1
ATOM 648 O O . VAL A 1 82 ? -4.424 4.027 6.885 1.00 94.06 82 VAL A O 1
ATOM 651 N N . HIS A 1 83 ? -2.388 3.189 6.476 1.00 91.38 83 HIS A N 1
ATOM 652 C CA . HIS A 1 83 ? -2.441 2.154 7.510 1.00 91.38 83 HIS A CA 1
ATOM 653 C C . HIS A 1 83 ? -2.636 2.750 8.908 1.00 91.38 83 HIS A C 1
ATOM 655 O O . HIS A 1 83 ? -3.430 2.236 9.706 1.00 91.38 83 HIS A O 1
ATOM 661 N N . THR A 1 84 ? -1.976 3.872 9.201 1.00 88.25 84 THR A N 1
ATOM 662 C CA . THR A 1 84 ? -2.160 4.598 10.463 1.00 88.25 84 THR A CA 1
ATOM 663 C C . THR A 1 84 ? -3.592 5.125 10.601 1.00 88.25 84 THR A C 1
ATOM 665 O O . THR A 1 84 ? -4.206 4.965 11.661 1.00 88.25 84 THR A O 1
ATOM 668 N N . LYS A 1 85 ? -4.175 5.689 9.534 1.00 90.69 85 LYS A N 1
ATOM 669 C CA . LYS A 1 85 ? -5.580 6.143 9.511 1.00 90.69 85 LYS A CA 1
ATOM 670 C C . LYS A 1 85 ? -6.552 4.977 9.740 1.00 90.69 85 LYS A C 1
ATOM 672 O O . LYS A 1 85 ? -7.449 5.089 10.578 1.00 90.69 85 LYS A O 1
ATOM 677 N N . ILE A 1 86 ? -6.339 3.836 9.077 1.00 91.00 86 ILE A N 1
ATOM 678 C CA . ILE A 1 86 ? -7.145 2.616 9.262 1.00 91.00 86 ILE A CA 1
ATOM 679 C C . ILE A 1 86 ? -7.080 2.134 10.715 1.00 91.00 86 ILE A C 1
ATOM 681 O O . ILE A 1 86 ? -8.116 1.823 11.306 1.00 91.00 86 ILE A O 1
ATOM 685 N N . ALA A 1 87 ? -5.886 2.089 11.310 1.00 87.25 87 ALA A N 1
ATOM 686 C CA . ALA A 1 87 ? -5.713 1.676 12.699 1.00 87.25 87 ALA A CA 1
ATOM 687 C C . ALA A 1 87 ? -6.516 2.583 13.647 1.00 87.25 87 ALA A C 1
ATOM 689 O O . ALA A 1 87 ? -7.275 2.088 14.484 1.00 87.25 87 ALA A O 1
ATOM 690 N N . VAL A 1 88 ? -6.455 3.905 13.445 1.00 86.62 88 VAL A N 1
ATOM 691 C CA . VAL A 1 88 ? -7.239 4.867 14.232 1.00 86.62 88 VAL A CA 1
ATOM 692 C C . VAL A 1 88 ? -8.747 4.616 14.104 1.00 86.62 88 VAL A C 1
ATOM 694 O O . VAL A 1 88 ? -9.441 4.582 15.121 1.00 86.62 88 VAL A O 1
ATOM 697 N N . LEU A 1 89 ? -9.257 4.367 12.893 1.00 88.25 89 LEU A N 1
ATOM 698 C CA . LEU A 1 89 ? -10.677 4.058 12.655 1.00 88.25 89 LEU A CA 1
ATOM 699 C C . LEU A 1 89 ? -11.121 2.730 13.290 1.00 88.25 89 LEU A C 1
ATOM 701 O O . LEU A 1 89 ? -12.270 2.613 13.733 1.00 88.25 89 LEU A O 1
ATOM 705 N N . LYS A 1 90 ? -10.209 1.753 13.381 1.00 86.50 90 LYS A N 1
ATOM 706 C CA . LYS A 1 90 ? -10.396 0.479 14.099 1.00 86.50 90 LYS A CA 1
ATOM 707 C C . LYS A 1 90 ? -10.243 0.606 15.618 1.00 86.50 90 LYS A C 1
ATOM 709 O O . LYS A 1 90 ? -10.511 -0.350 16.340 1.00 86.50 90 LYS A O 1
ATOM 714 N N . ASN A 1 91 ? -9.875 1.786 16.123 1.00 85.00 91 ASN A N 1
ATOM 715 C CA . ASN A 1 91 ? -9.522 2.023 17.522 1.00 85.00 91 ASN A CA 1
ATOM 716 C C . ASN A 1 91 ? -8.323 1.168 17.990 1.00 85.00 91 ASN A C 1
ATOM 718 O O . ASN A 1 91 ? -8.230 0.750 19.149 1.00 85.00 91 ASN A O 1
ATOM 722 N N . GLU A 1 92 ? -7.379 0.951 17.078 1.00 87.75 92 GLU A N 1
ATOM 723 C CA . GLU A 1 92 ? -6.143 0.190 17.238 1.00 87.75 92 GLU A CA 1
ATOM 724 C C . GLU A 1 92 ? -4.915 1.046 16.874 1.00 87.75 92 GLU A C 1
ATOM 726 O O . GLU A 1 92 ? -5.011 2.123 16.292 1.00 87.75 92 GLU A O 1
ATOM 731 N N . ARG A 1 93 ? -3.726 0.586 17.252 1.00 84.69 93 ARG A N 1
ATOM 732 C CA . ARG A 1 93 ? -2.428 1.163 16.887 1.00 84.69 93 ARG A CA 1
ATOM 733 C C . ARG A 1 93 ? -1.352 0.099 16.896 1.00 84.69 93 ARG A C 1
ATOM 735 O O . ARG A 1 93 ? -1.427 -0.861 17.660 1.00 84.69 93 ARG A O 1
ATOM 742 N N . VAL A 1 94 ? -0.309 0.305 16.108 1.00 85.19 94 VAL A N 1
ATOM 743 C CA . VAL A 1 94 ? 0.845 -0.592 16.073 1.00 85.19 94 VAL A CA 1
ATOM 744 C C . VAL A 1 94 ? 1.867 -0.138 17.116 1.00 85.19 94 VAL A C 1
ATOM 746 O O . VAL A 1 94 ? 2.214 1.036 17.211 1.00 85.19 94 VAL A O 1
ATOM 749 N N . CYS A 1 95 ? 2.320 -1.059 17.963 1.00 88.44 95 CYS A N 1
ATOM 750 C CA . CYS A 1 95 ? 3.458 -0.830 18.849 1.00 88.44 95 CYS A CA 1
ATOM 751 C C . CYS A 1 95 ? 4.768 -0.961 18.058 1.00 88.44 95 CYS A C 1
ATOM 753 O O . CYS A 1 95 ? 4.838 -1.776 17.149 1.00 88.44 95 CYS A O 1
ATOM 755 N N . GLU A 1 96 ? 5.845 -0.291 18.476 1.00 85.94 96 GLU A N 1
ATOM 756 C CA . GLU A 1 96 ? 7.200 -0.436 17.897 1.00 85.94 96 GLU A CA 1
ATOM 757 C C . GLU A 1 96 ? 7.697 -1.893 17.792 1.00 85.94 96 GLU A C 1
ATOM 759 O O . GLU A 1 96 ? 8.588 -2.202 17.012 1.00 85.94 96 GLU A O 1
ATOM 764 N N . CYS A 1 97 ? 7.137 -2.811 18.587 1.00 89.31 97 CYS A N 1
ATOM 765 C CA . CYS A 1 97 ? 7.434 -4.244 18.493 1.00 89.31 97 CYS A CA 1
ATOM 766 C C . CYS A 1 97 ? 6.650 -4.995 17.395 1.00 89.31 97 CYS A C 1
ATOM 768 O O . CYS A 1 97 ? 6.730 -6.219 17.336 1.00 89.31 97 CYS A O 1
ATOM 770 N N . GLY A 1 98 ? 5.841 -4.300 16.592 1.00 83.69 98 GLY A N 1
ATOM 771 C CA . GLY A 1 98 ? 5.008 -4.857 15.519 1.00 83.69 98 GLY A CA 1
ATOM 772 C C . GLY A 1 98 ? 3.651 -5.417 15.963 1.00 83.69 98 GLY A C 1
ATOM 773 O O . GLY A 1 98 ? 2.874 -5.878 15.139 1.00 83.69 98 GLY A O 1
ATOM 774 N N . THR A 1 99 ? 3.328 -5.399 17.261 1.00 87.94 99 THR A N 1
ATOM 775 C CA . THR A 1 99 ? 2.026 -5.888 17.757 1.00 87.94 99 THR A CA 1
ATOM 776 C C . THR A 1 99 ? 0.945 -4.818 17.619 1.00 87.94 99 THR A C 1
ATOM 778 O O . THR A 1 99 ? 1.160 -3.682 18.044 1.00 87.94 99 THR A O 1
ATOM 781 N N . VAL A 1 100 ? -0.227 -5.190 17.097 1.00 87.94 100 VAL A N 1
ATOM 782 C CA . VAL A 1 100 ? -1.429 -4.341 17.082 1.00 87.94 100 VAL A CA 1
ATOM 783 C C . VAL A 1 100 ? -2.058 -4.321 18.477 1.00 87.94 100 VAL A C 1
ATOM 785 O O . VAL A 1 100 ? -2.257 -5.360 19.107 1.00 87.94 100 VAL A O 1
ATOM 788 N N . VAL A 1 101 ? -2.329 -3.128 18.993 1.00 88.38 101 VAL A N 1
ATOM 789 C CA . VAL A 1 101 ? -2.815 -2.882 20.353 1.00 88.38 101 VAL A CA 1
ATOM 790 C C . VAL A 1 101 ? -3.965 -1.879 20.303 1.00 88.38 101 VAL A C 1
ATOM 792 O O . VAL A 1 101 ? -3.935 -0.952 19.505 1.00 88.38 101 VAL A O 1
ATOM 795 N N . SER A 1 102 ? -4.958 -2.000 21.185 1.00 85.69 102 SER A N 1
ATOM 796 C CA . SER A 1 102 ? -6.011 -0.981 21.331 1.00 85.69 102 SER A CA 1
ATOM 797 C C . SER A 1 102 ? -5.431 0.424 21.573 1.00 85.69 102 SER A C 1
ATOM 799 O O . SER A 1 102 ? -4.456 0.588 22.319 1.00 85.69 102 SER A O 1
ATOM 801 N N . LEU A 1 103 ? -6.061 1.456 20.999 1.00 83.19 103 LEU A N 1
ATOM 802 C CA . LEU A 1 103 ? -5.717 2.863 21.255 1.00 83.19 103 LEU A CA 1
ATOM 803 C C . LEU A 1 103 ? -5.787 3.224 22.743 1.00 83.19 103 LEU A C 1
ATOM 805 O O . LEU A 1 103 ? -5.021 4.062 23.218 1.00 83.19 103 LEU A O 1
ATOM 809 N N . GLU A 1 104 ? -6.671 2.566 23.491 1.00 82.56 104 GLU A N 1
ATOM 810 C CA . GLU A 1 104 ? -6.885 2.828 24.915 1.00 82.56 104 GLU A CA 1
ATOM 811 C C . GLU A 1 104 ? -5.845 2.143 25.820 1.00 82.56 104 GLU A C 1
ATOM 813 O O . GLU A 1 104 ? -5.754 2.452 27.010 1.00 82.56 104 GLU A O 1
ATOM 818 N N . ALA A 1 105 ? -5.039 1.219 25.286 1.00 84.88 105 ALA A N 1
ATOM 819 C CA . ALA A 1 105 ? -4.027 0.516 26.066 1.00 84.88 105 ALA A CA 1
ATOM 820 C C . ALA A 1 105 ? -2.876 1.454 26.449 1.00 84.88 105 ALA A C 1
ATOM 822 O O . ALA A 1 105 ? -2.267 2.085 25.590 1.00 84.88 105 ALA A O 1
ATOM 823 N N . ASN A 1 106 ? -2.509 1.502 27.727 1.00 90.75 106 ASN A N 1
AT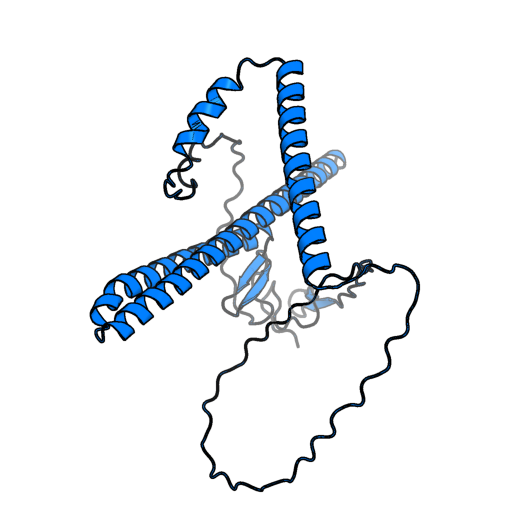OM 824 C CA . ASN A 1 106 ? -1.349 2.259 28.205 1.00 90.75 106 ASN A CA 1
ATOM 825 C C . ASN A 1 106 ? -0.021 1.524 27.953 1.00 90.75 106 ASN A C 1
ATOM 827 O O . ASN A 1 106 ? 1.028 2.165 27.911 1.00 90.75 106 ASN A O 1
ATOM 831 N N . PHE A 1 107 ? -0.055 0.197 27.807 1.00 93.00 107 PHE A N 1
ATOM 832 C CA . PHE A 1 107 ? 1.117 -0.658 27.605 1.00 93.00 107 PHE A CA 1
ATOM 833 C C . PHE A 1 107 ? 0.849 -1.712 26.527 1.00 93.00 107 PHE A C 1
ATOM 835 O O . PHE A 1 107 ? -0.278 -2.183 26.378 1.00 93.00 107 PHE A O 1
ATOM 842 N N . CYS A 1 108 ? 1.886 -2.109 25.792 1.00 93.38 108 CYS A N 1
ATOM 843 C CA . CYS A 1 108 ? 1.785 -3.199 24.828 1.00 93.38 108 CYS A CA 1
ATOM 844 C C . CYS A 1 108 ? 1.670 -4.559 25.547 1.00 93.38 108 CYS A C 1
ATOM 846 O O . CYS A 1 108 ? 2.546 -4.877 26.355 1.00 93.38 108 CYS A O 1
ATOM 848 N N . PRO A 1 109 ? 0.665 -5.400 25.232 1.00 91.75 109 PRO A N 1
ATOM 849 C CA . PRO A 1 109 ? 0.476 -6.700 25.878 1.00 91.75 109 PRO A CA 1
ATOM 850 C C . PRO A 1 109 ? 1.567 -7.727 25.538 1.00 91.75 109 PRO A C 1
ATOM 852 O O . PRO A 1 109 ? 1.731 -8.707 26.265 1.00 91.75 109 PRO A O 1
ATOM 855 N N . ASN A 1 110 ? 2.324 -7.507 24.459 1.00 92.50 110 ASN A N 1
ATOM 856 C CA . ASN A 1 110 ? 3.392 -8.406 24.027 1.00 92.50 110 ASN A CA 1
ATOM 857 C C . ASN A 1 110 ? 4.766 -8.014 24.601 1.00 92.50 110 ASN A C 1
ATOM 859 O O . ASN A 1 110 ? 5.456 -8.859 25.169 1.00 92.50 110 ASN A O 1
ATOM 863 N N . CYS A 1 111 ? 5.161 -6.739 24.492 1.00 93.06 111 CYS A N 1
ATOM 864 C CA . CYS A 1 111 ? 6.510 -6.285 24.864 1.00 93.06 111 CYS A CA 1
ATOM 865 C C . CYS A 1 111 ? 6.582 -5.420 26.135 1.00 93.06 111 CYS A C 1
ATOM 867 O O . CYS A 1 111 ? 7.680 -5.057 26.550 1.00 93.06 111 CYS A O 1
ATOM 869 N N . GLY A 1 112 ? 5.446 -5.033 26.726 1.00 90.44 112 GLY A N 1
ATOM 870 C CA . GLY A 1 112 ? 5.401 -4.226 27.951 1.00 90.44 112 GLY A CA 1
ATOM 871 C C . GLY A 1 112 ? 5.757 -2.750 27.781 1.00 90.44 112 GLY A C 1
ATOM 872 O O . GLY A 1 112 ? 5.695 -1.989 28.747 1.00 90.44 112 GLY A O 1
ATOM 873 N N . ARG A 1 113 ? 6.107 -2.305 26.567 1.00 92.69 113 ARG A N 1
ATOM 874 C CA . ARG A 1 113 ? 6.448 -0.904 26.297 1.00 92.69 113 ARG A CA 1
ATOM 875 C C . ARG A 1 113 ? 5.248 -0.001 26.569 1.00 92.69 113 ARG A C 1
ATOM 877 O O . ARG A 1 113 ? 4.122 -0.308 26.172 1.00 92.69 113 ARG A O 1
ATOM 884 N N . LYS A 1 114 ? 5.500 1.116 27.253 1.00 91.94 114 LYS A N 1
ATOM 885 C CA . LYS A 1 114 ? 4.490 2.142 27.510 1.00 91.94 114 LYS A CA 1
ATOM 886 C C . LYS A 1 114 ? 4.161 2.852 26.206 1.00 91.94 114 LYS A C 1
ATOM 888 O O . LYS A 1 114 ? 5.057 3.314 25.510 1.00 91.94 114 LYS A O 1
ATOM 893 N N . MET A 1 115 ? 2.879 2.947 25.911 1.00 87.56 115 MET A N 1
ATOM 894 C CA . MET A 1 115 ? 2.394 3.577 24.699 1.00 87.56 115 MET A CA 1
ATOM 895 C C . MET A 1 115 ? 2.224 5.082 24.935 1.00 87.56 115 MET A C 1
ATOM 897 O O . MET A 1 115 ? 1.679 5.501 25.964 1.00 87.56 115 MET A O 1
ATOM 901 N N . GLU A 1 116 ? 2.674 5.908 23.993 1.00 79.88 116 GLU A N 1
ATOM 902 C CA . GLU A 1 116 ? 2.477 7.356 24.070 1.00 79.88 116 GLU A CA 1
ATOM 903 C C . GLU A 1 116 ? 0.989 7.692 23.964 1.00 79.88 116 GLU A C 1
ATOM 905 O O . GLU A 1 116 ? 0.248 7.092 23.187 1.00 79.88 116 GLU A O 1
ATOM 910 N N . LYS A 1 117 ? 0.501 8.619 24.786 1.00 62.25 117 LYS A N 1
ATOM 911 C CA . LYS A 1 117 ? -0.896 9.045 24.695 1.00 62.25 117 LYS A CA 1
ATOM 912 C C . LYS A 1 117 ? -1.000 9.991 23.511 1.00 62.25 117 LYS A C 1
ATOM 914 O O . LYS A 1 117 ? -0.506 11.111 23.602 1.00 62.25 117 LYS A O 1
ATOM 919 N N . LEU A 1 118 ? -1.641 9.544 22.433 1.00 58.66 118 LEU A N 1
ATOM 920 C CA . LEU A 1 118 ? -2.041 10.456 21.368 1.00 58.66 118 LEU A CA 1
ATOM 921 C C . LEU A 1 118 ? -2.892 11.566 22.010 1.00 58.66 118 LEU A C 1
ATOM 923 O O . LEU A 1 118 ? -3.753 11.255 22.843 1.00 58.66 118 LEU A O 1
ATOM 927 N N . PRO A 1 119 ? -2.631 12.849 21.712 1.00 47.22 119 PRO A N 1
ATOM 928 C CA . PRO A 1 119 ? -3.433 13.939 22.236 1.00 47.22 119 PRO A CA 1
ATOM 929 C C . PRO A 1 119 ? -4.858 13.771 21.708 1.00 47.22 119 PRO A C 1
ATOM 931 O O . PRO A 1 119 ? -5.148 14.054 20.550 1.00 47.22 119 PRO A O 1
ATOM 934 N N . VAL A 1 120 ? -5.753 13.266 22.556 1.00 43.53 120 VAL A N 1
ATOM 935 C CA . VAL A 1 120 ? -7.173 13.159 22.229 1.00 43.53 120 VAL A CA 1
ATOM 936 C C . VAL A 1 120 ? -7.714 14.582 22.170 1.00 43.53 120 VAL A C 1
ATOM 938 O O . VAL A 1 120 ? -8.007 15.192 23.200 1.00 43.53 120 VAL A O 1
ATOM 941 N N . ALA A 1 121 ? -7.810 15.134 20.962 1.00 38.72 121 ALA A N 1
ATOM 942 C CA . ALA A 1 121 ? -8.580 16.337 20.715 1.00 38.72 121 ALA A CA 1
ATOM 943 C C . ALA A 1 121 ? -10.035 16.027 21.093 1.00 38.72 121 ALA A C 1
ATOM 945 O O . ALA A 1 121 ? -10.728 15.255 20.432 1.00 38.72 121 ALA A O 1
ATOM 946 N N . SER A 1 122 ? -10.494 16.583 22.212 1.00 38.53 122 SER A N 1
ATOM 947 C CA . SER A 1 122 ? -11.898 16.526 22.598 1.00 38.53 122 SER A CA 1
ATOM 948 C C . SER A 1 122 ? -12.738 17.131 21.469 1.00 38.53 122 SER A C 1
ATOM 950 O O . SER A 1 122 ? -12.557 18.310 21.157 1.00 38.53 122 SER A O 1
ATOM 952 N N . LYS A 1 123 ? -13.634 16.329 20.874 1.00 39.56 123 LYS A N 1
ATOM 953 C CA . LYS A 1 123 ? -14.627 16.723 19.857 1.00 39.56 123 LYS A CA 1
ATOM 954 C C . LYS A 1 123 ? -15.176 18.134 20.141 1.00 39.56 123 LYS A C 1
ATOM 956 O O . LYS A 1 123 ? -15.911 18.331 21.108 1.00 39.56 123 LYS A O 1
ATOM 961 N N . ARG A 1 124 ? -14.854 19.102 19.276 1.00 36.72 124 ARG A N 1
ATOM 962 C CA . ARG A 1 124 ? -15.734 20.244 19.011 1.00 36.72 124 ARG A CA 1
ATOM 963 C C . ARG A 1 124 ? -16.655 19.800 17.883 1.00 36.72 124 ARG A C 1
ATOM 965 O O . ARG A 1 124 ? -16.185 19.494 16.797 1.00 36.72 124 ARG A O 1
ATOM 972 N N . GLU A 1 125 ? -17.947 19.732 18.176 1.00 42.81 125 GLU A N 1
ATOM 973 C CA . GLU A 1 125 ? -19.002 19.656 17.170 1.00 42.81 125 GLU A CA 1
ATOM 974 C C . GLU A 1 125 ? -18.864 20.882 16.256 1.00 42.81 125 GLU A C 1
ATOM 976 O O . GLU A 1 125 ? -19.166 22.003 16.665 1.00 42.81 125 GLU A O 1
ATOM 981 N N . GLN A 1 126 ? -18.348 20.690 15.047 1.00 37.12 126 GLN A N 1
ATOM 982 C CA . GLN A 1 126 ? -18.472 21.644 13.951 1.00 37.12 126 GLN A CA 1
ATOM 983 C C . GLN A 1 126 ? -18.875 20.851 12.714 1.00 37.12 126 GLN A C 1
ATOM 985 O O . GLN A 1 126 ? -18.379 19.752 12.481 1.00 37.12 126 GLN A O 1
ATOM 990 N N . GLY A 1 127 ? -19.910 21.363 12.054 1.00 33.34 127 GLY A N 1
ATOM 991 C CA . GLY A 1 127 ? -20.678 20.662 11.043 1.00 33.34 127 GLY A CA 1
ATOM 992 C C . GLY A 1 127 ? -19.874 20.310 9.802 1.00 33.34 127 GLY A C 1
ATOM 993 O O . GLY A 1 127 ? -18.847 20.915 9.512 1.00 33.34 127 GLY A O 1
ATOM 994 N N . PHE A 1 128 ? -20.426 19.338 9.083 1.00 35.50 128 PHE A N 1
ATOM 995 C CA . PHE A 1 128 ? -20.194 19.099 7.666 1.00 35.50 128 PHE A CA 1
ATOM 996 C C . PHE A 1 128 ? -20.267 20.440 6.921 1.00 35.50 128 PHE A C 1
ATOM 998 O O . PHE A 1 128 ? -21.345 21.020 6.781 1.00 35.50 128 PHE A O 1
ATOM 1005 N N . GLY A 1 129 ? -19.108 20.965 6.543 1.00 35.56 129 GLY A N 1
ATOM 1006 C CA . GLY A 1 129 ? -18.974 21.894 5.437 1.00 35.56 129 GLY A CA 1
ATOM 1007 C C . GLY A 1 129 ? -18.367 21.093 4.301 1.00 35.56 129 GLY A C 1
ATOM 1008 O O . GLY A 1 129 ? -17.361 20.421 4.519 1.00 35.56 129 GLY A O 1
ATOM 1009 N N . ASP A 1 130 ? -19.026 21.110 3.149 1.00 42.91 130 ASP A N 1
ATOM 1010 C CA . ASP A 1 130 ? -18.482 20.617 1.890 1.00 42.91 130 ASP A CA 1
ATOM 1011 C C . ASP A 1 130 ? -17.092 21.234 1.663 1.00 42.91 130 ASP A C 1
ATOM 1013 O O . ASP A 1 130 ? -16.948 22.459 1.714 1.00 42.91 130 ASP A O 1
ATOM 1017 N N . ASP A 1 131 ? -16.080 20.388 1.463 1.00 36.97 131 ASP A N 1
ATOM 1018 C CA . ASP A 1 131 ? -14.733 20.801 1.069 1.00 36.97 131 ASP A CA 1
ATOM 1019 C C . ASP A 1 131 ? -14.643 20.692 -0.465 1.00 36.97 131 ASP A C 1
ATOM 1021 O O . ASP A 1 131 ? -14.760 19.586 -1.001 1.00 36.97 131 ASP A O 1
ATOM 1025 N N . PRO A 1 132 ? -14.540 21.814 -1.198 1.00 50.66 132 PRO A N 1
ATOM 1026 C CA . PRO A 1 132 ? -14.343 21.815 -2.636 1.00 50.66 132 PRO A CA 1
ATOM 1027 C C . PRO A 1 132 ? -12.843 21.739 -2.926 1.00 50.66 132 PRO A C 1
ATOM 1029 O O . PRO A 1 132 ? -12.207 22.767 -3.132 1.00 50.66 132 PRO A O 1
ATOM 1032 N N . ASP A 1 133 ? -12.273 20.536 -2.911 1.00 43.41 133 ASP A N 1
ATOM 1033 C CA . ASP A 1 133 ? -10.903 20.313 -3.395 1.00 43.41 133 ASP A CA 1
ATOM 1034 C C . ASP A 1 133 ? -10.712 18.841 -3.828 1.00 43.41 133 ASP A C 1
ATOM 1036 O O . ASP A 1 133 ? -9.833 18.120 -3.362 1.00 43.41 133 ASP A O 1
ATOM 1040 N N . ASP A 1 134 ? -11.572 18.396 -4.751 1.00 49.03 134 ASP A N 1
ATOM 1041 C CA . ASP A 1 134 ? -11.511 17.097 -5.451 1.00 49.03 134 ASP A CA 1
ATOM 1042 C C . ASP A 1 134 ? -10.798 17.214 -6.820 1.00 49.03 134 ASP A C 1
ATOM 1044 O O . ASP A 1 134 ? -11.098 16.500 -7.769 1.00 49.03 134 ASP A O 1
ATOM 1048 N N . GLU A 1 135 ? -9.863 18.160 -6.968 1.00 52.41 135 GLU A N 1
ATOM 1049 C CA . GLU A 1 135 ? -9.080 18.339 -8.209 1.00 52.41 135 GLU A CA 1
ATOM 1050 C C . GLU A 1 135 ? -7.674 17.718 -8.142 1.00 52.41 135 GLU A C 1
ATOM 1052 O O . GLU A 1 135 ? -6.950 17.711 -9.135 1.00 52.41 135 GLU A O 1
ATOM 1057 N N . ARG A 1 136 ? -7.258 17.170 -6.992 1.00 56.59 136 ARG A N 1
ATOM 1058 C CA . ARG A 1 136 ? -5.902 16.609 -6.814 1.00 56.59 136 ARG A CA 1
ATOM 1059 C C . ARG A 1 136 ? -5.797 15.091 -6.942 1.00 56.59 136 ARG A C 1
ATOM 1061 O O . ARG A 1 136 ? -4.683 14.584 -6.941 1.00 56.59 136 ARG A O 1
ATOM 1068 N N . ASN A 1 137 ? -6.921 14.392 -7.102 1.00 50.28 137 ASN A N 1
ATOM 1069 C CA . ASN A 1 137 ? -6.978 12.930 -7.198 1.00 50.28 137 ASN A CA 1
ATOM 1070 C C . ASN A 1 137 ? -7.359 12.423 -8.599 1.00 50.28 137 ASN A C 1
ATOM 1072 O O . ASN A 1 137 ? -7.795 11.281 -8.746 1.00 50.28 137 ASN A O 1
ATOM 1076 N N . SER A 1 138 ? -7.224 13.270 -9.624 1.00 50.16 138 SER A N 1
ATOM 1077 C CA . SER A 1 138 ? -7.435 12.841 -11.003 1.00 50.16 138 SER A CA 1
ATOM 1078 C C . SER A 1 138 ? -6.265 11.944 -11.432 1.00 50.16 138 SER A C 1
ATOM 1080 O O . SER A 1 138 ? -5.113 12.370 -11.303 1.00 50.16 138 SER A O 1
ATOM 1082 N N . PRO A 1 139 ? -6.518 10.715 -11.919 1.00 53.69 139 PRO A N 1
ATOM 1083 C CA . PRO A 1 139 ? -5.473 9.882 -12.498 1.00 53.69 139 PRO A CA 1
ATOM 1084 C C . PRO A 1 139 ? -4.758 10.658 -13.606 1.00 53.69 139 PRO A C 1
ATOM 1086 O O . PRO A 1 139 ? -5.407 11.335 -14.402 1.00 53.69 139 PRO A O 1
ATOM 1089 N N . ILE A 1 140 ? -3.430 10.560 -13.692 1.00 55.94 140 ILE A N 1
ATOM 1090 C CA . ILE A 1 140 ? -2.704 11.060 -14.864 1.00 55.94 140 ILE A CA 1
ATOM 1091 C C . ILE A 1 140 ? -3.122 10.186 -16.051 1.00 55.94 140 ILE A C 1
ATOM 1093 O O . ILE A 1 140 ? -2.584 9.101 -16.267 1.00 55.94 140 ILE A O 1
ATOM 1097 N N . VAL A 1 141 ? -4.120 10.649 -16.800 1.00 50.69 141 VAL A N 1
ATOM 1098 C CA . VAL A 1 141 ? -4.545 10.027 -18.050 1.00 50.69 141 VAL A CA 1
ATOM 1099 C C . VAL A 1 141 ? -3.576 10.485 -19.135 1.00 50.69 141 VAL A C 1
ATOM 1101 O O . VAL A 1 141 ? -3.439 11.678 -19.412 1.00 50.69 141 VAL A O 1
ATOM 1104 N N . TYR A 1 142 ? -2.845 9.539 -19.722 1.00 43.97 142 TYR A N 1
ATOM 1105 C CA . TYR A 1 142 ? -2.066 9.812 -20.924 1.00 43.97 142 TYR A CA 1
ATOM 1106 C C . TYR A 1 142 ? -3.028 9.908 -22.108 1.00 43.97 142 TYR A C 1
ATOM 1108 O O . TYR A 1 142 ? -3.735 8.928 -22.346 1.00 43.97 142 TYR A O 1
ATOM 1116 N N . PRO A 1 143 ? -3.017 11.009 -22.886 1.00 44.03 143 PRO A N 1
ATOM 1117 C CA . PRO A 1 143 ? -3.905 11.132 -24.024 1.00 44.03 143 PRO A CA 1
ATOM 1118 C C . PRO A 1 143 ? -3.551 10.053 -25.039 1.00 44.03 143 PRO A C 1
ATOM 1120 O O . PRO A 1 143 ? -2.486 10.092 -25.669 1.00 44.03 143 PRO A O 1
ATOM 1123 N N . THR A 1 144 ? -4.428 9.068 -25.189 1.00 46.22 144 THR A N 1
ATOM 1124 C CA . THR A 1 144 ? -4.375 8.180 -26.346 1.00 46.22 144 THR A CA 1
ATOM 1125 C C . THR A 1 144 ? -5.245 8.792 -27.430 1.00 46.22 144 THR A C 1
ATOM 1127 O O . THR A 1 144 ? -6.249 9.439 -27.152 1.00 46.22 144 THR A O 1
ATOM 1130 N N . GLN A 1 145 ? -4.865 8.601 -28.692 1.00 45.72 145 GLN A N 1
ATOM 1131 C CA . GLN A 1 145 ? -5.547 9.168 -29.868 1.00 45.72 145 GLN A CA 1
ATOM 1132 C C . GLN A 1 145 ? -7.015 8.715 -30.026 1.00 45.72 145 GLN A C 1
ATOM 1134 O O . GLN A 1 145 ? -7.650 9.063 -31.010 1.00 45.72 145 GLN A O 1
ATOM 1139 N N . TYR A 1 146 ? -7.534 7.948 -29.067 1.00 48.97 146 TYR A N 1
ATOM 1140 C CA . TYR A 1 146 ? -8.894 7.437 -28.999 1.00 48.97 146 TYR A CA 1
ATOM 1141 C C . TYR A 1 146 ? -9.854 8.355 -28.219 1.00 48.97 146 TYR A C 1
ATOM 1143 O O . TYR A 1 146 ? -11.062 8.238 -28.372 1.00 48.97 146 TYR A O 1
ATOM 1151 N N . GLU A 1 147 ? -9.349 9.275 -27.389 1.00 43.97 147 GLU A N 1
ATOM 1152 C CA . GLU A 1 147 ? -10.200 10.140 -26.547 1.00 43.97 147 GLU A CA 1
ATOM 1153 C C . GLU A 1 147 ? -10.802 11.315 -27.322 1.00 43.97 147 GLU A C 1
ATOM 1155 O O . GLU A 1 147 ? -11.879 11.795 -26.992 1.00 43.97 147 GLU A O 1
ATOM 1160 N N . GLN A 1 148 ? -10.157 11.722 -28.416 1.00 41.62 148 GLN A N 1
ATOM 1161 C CA . GLN A 1 148 ? -10.638 12.817 -29.256 1.00 41.62 148 GLN A CA 1
ATOM 1162 C C . GLN A 1 148 ? -11.912 12.462 -30.044 1.00 41.62 148 GLN A C 1
ATOM 1164 O O . GLN A 1 148 ? -12.582 13.361 -30.537 1.00 41.62 148 GLN A O 1
ATOM 1169 N N . GLU A 1 149 ? -12.241 11.171 -30.160 1.00 43.66 149 GLU A N 1
ATOM 1170 C CA . GLU A 1 149 ? -13.465 10.686 -30.812 1.00 43.66 149 GLU A CA 1
ATOM 1171 C C . GLU A 1 149 ? -14.647 10.564 -29.827 1.00 43.66 149 GLU A C 1
ATOM 1173 O O . GLU A 1 149 ? -15.794 10.557 -30.260 1.00 43.66 149 GLU A O 1
ATOM 1178 N N . LEU A 1 150 ? -14.394 10.523 -28.510 1.00 41.69 150 LEU A N 1
ATOM 1179 C CA . LEU A 1 150 ? -15.434 10.361 -27.480 1.00 41.69 150 LEU A CA 1
ATOM 1180 C C . LEU A 1 150 ? -16.115 11.685 -27.097 1.00 41.69 150 LEU A C 1
ATOM 1182 O O . LEU A 1 150 ? -17.314 11.695 -26.827 1.00 41.69 150 LEU A O 1
ATOM 1186 N N . ASP A 1 151 ? -15.386 12.806 -27.139 1.00 42.88 151 ASP A N 1
ATOM 1187 C CA . ASP A 1 151 ? -15.936 14.132 -26.808 1.00 42.88 151 ASP A CA 1
ATOM 1188 C C . ASP A 1 151 ? -17.018 14.599 -27.809 1.00 42.88 151 ASP A C 1
ATOM 1190 O O . ASP A 1 151 ? -17.895 15.385 -27.453 1.00 42.88 151 ASP A O 1
ATOM 1194 N N . GLU A 1 152 ? -16.998 14.103 -29.053 1.00 44.19 152 GLU A N 1
ATOM 1195 C CA . GLU A 1 152 ? -18.019 14.423 -30.065 1.00 44.19 152 GLU A CA 1
ATOM 1196 C C . GLU A 1 152 ? -19.296 13.565 -29.921 1.00 44.19 152 GLU A C 1
ATOM 1198 O O . GLU A 1 152 ? -20.363 13.987 -30.372 1.00 44.19 152 GLU A O 1
ATOM 1203 N N . GLU A 1 153 ? -19.235 12.398 -29.263 1.00 43.66 153 GLU A N 1
ATOM 1204 C CA . GLU A 1 153 ? -20.407 11.532 -29.038 1.00 43.66 153 GLU A CA 1
ATOM 1205 C C . GLU A 1 153 ? -21.234 11.946 -27.803 1.00 43.66 153 GLU A C 1
ATOM 1207 O O . GLU A 1 153 ? -22.460 11.791 -27.804 1.00 43.66 153 GLU A O 1
ATOM 1212 N N . ASP A 1 154 ? -20.603 12.522 -26.772 1.00 40.72 154 ASP A N 1
ATOM 1213 C CA . ASP A 1 154 ? -21.273 12.891 -25.512 1.00 40.72 154 ASP A CA 1
ATOM 1214 C C . ASP A 1 154 ? -22.148 14.160 -25.621 1.00 40.72 154 ASP A C 1
ATOM 1216 O O . ASP A 1 154 ? -23.156 14.284 -24.916 1.00 40.72 154 ASP A O 1
ATOM 1220 N N . GLU A 1 155 ? -21.849 15.086 -26.543 1.00 45.06 155 GLU A N 1
ATOM 1221 C CA . GLU A 1 155 ? -22.706 16.262 -26.785 1.00 45.06 155 GLU A CA 1
ATOM 1222 C C . GLU A 1 155 ? -24.020 15.915 -27.519 1.00 45.06 155 GLU A C 1
ATOM 1224 O O . GLU A 1 155 ? -25.001 16.655 -27.403 1.00 45.06 155 GLU A O 1
ATOM 1229 N N . GLU A 1 156 ? -24.105 14.775 -28.221 1.00 47.19 156 GLU A N 1
ATOM 1230 C CA . GLU A 1 156 ? -25.321 14.368 -28.950 1.00 47.19 156 GLU A CA 1
ATOM 1231 C C . GLU A 1 156 ? -26.346 13.623 -28.064 1.00 47.19 156 GLU A C 1
ATOM 1233 O O . GLU A 1 156 ? -27.515 13.476 -28.426 1.00 47.19 156 GLU A O 1
ATOM 1238 N N . LEU A 1 157 ? -25.949 13.181 -26.866 1.00 48.34 157 LEU A N 1
ATOM 1239 C CA . LEU A 1 157 ? -26.804 12.428 -25.936 1.00 48.34 157 LEU A CA 1
ATOM 1240 C C . LEU A 1 157 ? -27.778 13.295 -25.124 1.00 48.34 157 LEU A C 1
ATOM 1242 O O . LEU A 1 157 ? -28.654 12.759 -24.442 1.00 48.34 157 LEU A O 1
ATOM 1246 N N . GLN A 1 158 ? -27.668 14.624 -25.191 1.00 49.16 158 GLN A N 1
ATOM 1247 C CA . GLN A 1 158 ? -28.450 15.521 -24.334 1.00 49.16 158 GLN A CA 1
ATOM 1248 C C . GLN A 1 158 ? -29.839 15.910 -24.878 1.00 49.16 158 GLN A C 1
ATOM 1250 O O . GLN A 1 158 ? -30.585 16.576 -24.160 1.00 49.16 158 GLN A O 1
ATOM 1255 N N . ASP A 1 159 ? -30.227 15.462 -26.083 1.00 53.62 159 ASP A N 1
ATOM 1256 C CA . ASP A 1 159 ? -31.554 15.747 -26.676 1.00 53.62 159 ASP A CA 1
ATOM 1257 C C . ASP A 1 159 ? -32.181 14.559 -27.442 1.00 53.62 159 ASP A C 1
ATOM 1259 O O . ASP A 1 159 ? -32.908 14.747 -28.416 1.00 53.62 159 ASP A O 1
ATOM 1263 N N . MET A 1 160 ? -31.915 13.313 -27.026 1.00 55.00 160 MET A N 1
ATOM 1264 C CA . MET A 1 160 ? -32.545 12.132 -27.638 1.00 55.00 160 MET A CA 1
ATOM 1265 C C . MET A 1 160 ? -33.765 11.638 -26.864 1.00 55.00 160 MET A C 1
ATOM 1267 O O . MET A 1 160 ? -33.786 11.584 -25.632 1.00 55.00 160 MET A O 1
ATOM 1271 N N . THR A 1 161 ? -34.794 11.227 -27.601 1.00 71.81 161 THR A N 1
ATOM 1272 C CA . THR A 1 161 ? -35.979 10.600 -27.012 1.00 71.81 161 THR A CA 1
ATOM 1273 C C . THR A 1 161 ? -35.688 9.154 -26.592 1.00 71.81 161 THR A C 1
ATOM 1275 O O . THR A 1 161 ? -34.828 8.483 -27.162 1.00 71.81 161 THR A O 1
ATOM 1278 N N . VAL A 1 162 ? -36.433 8.641 -25.604 1.00 67.88 162 VAL A N 1
ATOM 1279 C CA . VAL A 1 162 ? -36.281 7.258 -25.096 1.00 67.88 162 VAL A CA 1
ATOM 1280 C C . VAL A 1 162 ? -36.392 6.217 -26.224 1.00 67.88 162 VAL A C 1
ATOM 1282 O O . VAL A 1 162 ? -35.669 5.224 -26.213 1.00 67.88 162 VAL A O 1
ATOM 1285 N N . ASP A 1 163 ? -37.236 6.479 -27.226 1.00 72.12 163 ASP A N 1
ATOM 1286 C CA . ASP A 1 163 ? -37.440 5.594 -28.379 1.00 72.12 163 ASP A CA 1
ATOM 1287 C C . ASP A 1 163 ? -36.211 5.559 -29.318 1.00 72.12 163 ASP A C 1
ATOM 1289 O O . ASP A 1 163 ? -35.865 4.510 -29.867 1.00 72.12 163 ASP A O 1
ATOM 1293 N N . GLU A 1 164 ? -35.512 6.686 -29.491 1.00 74.06 164 GLU A N 1
ATOM 1294 C CA . GLU A 1 164 ? -34.285 6.769 -30.300 1.00 74.06 164 GLU A CA 1
ATOM 1295 C C . GLU A 1 164 ? -33.105 6.086 -29.602 1.00 74.06 164 GLU A C 1
ATOM 1297 O O . GLU A 1 164 ? -32.320 5.380 -30.243 1.00 74.06 164 GLU A O 1
ATOM 1302 N N . GLU A 1 165 ? -33.012 6.222 -28.277 1.00 69.94 165 GLU A N 1
ATOM 1303 C CA . GLU A 1 165 ? -32.006 5.529 -27.476 1.00 69.94 165 GLU A CA 1
ATOM 1304 C C . GLU A 1 165 ? -32.213 4.003 -27.503 1.00 69.94 165 GLU A C 1
ATOM 1306 O O . GLU A 1 165 ? -31.250 3.243 -27.647 1.00 69.94 165 GLU A O 1
ATOM 1311 N N . GLU A 1 166 ? -33.465 3.538 -27.420 1.00 76.31 166 GLU A N 1
ATOM 1312 C CA . GLU A 1 166 ? -33.808 2.116 -27.517 1.00 76.31 166 GLU A CA 1
ATOM 1313 C C . GLU A 1 166 ? -33.482 1.543 -28.904 1.00 76.31 166 GLU A C 1
ATOM 1315 O O . GLU A 1 166 ? -32.899 0.460 -28.992 1.00 76.31 166 GLU A O 1
ATOM 1320 N N . SER A 1 167 ? -33.753 2.288 -29.985 1.00 81.06 167 SER A N 1
ATOM 1321 C CA . SER A 1 167 ? -33.372 1.874 -31.343 1.00 81.06 167 SER A CA 1
ATOM 1322 C C . SER A 1 167 ? -31.856 1.747 -31.495 1.00 81.06 167 SER A C 1
ATOM 1324 O O . SER A 1 167 ? -31.382 0.720 -31.980 1.00 81.06 167 SER A O 1
ATOM 1326 N N . ARG A 1 168 ? -31.078 2.731 -31.019 1.00 77.00 168 ARG A N 1
ATOM 1327 C CA . ARG A 1 168 ? -29.604 2.680 -31.070 1.00 77.00 168 ARG A CA 1
ATOM 1328 C C . ARG A 1 168 ? -29.045 1.521 -30.235 1.00 77.00 168 ARG A C 1
ATOM 1330 O O . ARG A 1 168 ? -28.110 0.849 -30.664 1.00 77.00 168 ARG A O 1
ATOM 1337 N N . ARG A 1 169 ? -29.624 1.236 -29.060 1.00 80.12 169 ARG A N 1
ATOM 1338 C CA . ARG A 1 169 ? -29.269 0.050 -28.253 1.00 80.12 169 ARG A CA 1
ATOM 1339 C C . ARG A 1 169 ? -29.578 -1.249 -29.000 1.00 80.12 169 ARG A C 1
ATOM 1341 O O . ARG A 1 169 ? -28.754 -2.159 -28.984 1.00 80.12 169 ARG A O 1
ATOM 1348 N N . ALA A 1 170 ? -30.723 -1.329 -29.674 1.00 81.00 170 ALA A N 1
ATOM 1349 C CA . ALA A 1 170 ? -31.093 -2.489 -30.479 1.00 81.00 170 ALA A CA 1
ATOM 1350 C C . ALA A 1 170 ? -30.179 -2.672 -31.703 1.00 81.00 170 ALA A C 1
ATOM 1352 O O . ALA A 1 170 ? -29.864 -3.804 -32.060 1.00 81.00 170 ALA A O 1
ATOM 1353 N N . ASP A 1 171 ? -29.733 -1.585 -32.334 1.00 85.88 171 ASP A N 1
ATOM 1354 C CA . ASP A 1 171 ? -28.754 -1.625 -33.425 1.00 85.88 171 ASP A CA 1
ATOM 1355 C C . ASP A 1 171 ? -27.389 -2.126 -32.938 1.00 85.88 171 ASP A C 1
ATOM 1357 O O . ASP A 1 171 ? -26.862 -3.075 -33.514 1.00 85.88 171 ASP A O 1
ATOM 1361 N N . ARG A 1 172 ? -26.883 -1.617 -31.805 1.00 84.00 172 ARG A N 1
ATOM 1362 C CA . ARG A 1 172 ? -25.636 -2.122 -31.195 1.00 84.00 172 ARG A CA 1
ATOM 1363 C C . ARG A 1 172 ? -25.701 -3.614 -30.864 1.00 84.00 172 ARG A C 1
ATOM 1365 O O . ARG A 1 172 ? -24.766 -4.350 -31.162 1.00 84.00 172 ARG A O 1
ATOM 1372 N N . LEU A 1 173 ? -26.817 -4.074 -30.293 1.00 85.25 173 LEU A N 1
ATOM 1373 C CA . LEU A 1 173 ? -27.023 -5.495 -29.991 1.00 85.25 173 LEU A CA 1
ATOM 1374 C C . LEU A 1 173 ? -27.098 -6.356 -31.260 1.00 85.25 173 LEU A C 1
ATOM 1376 O O . LEU A 1 173 ? -26.648 -7.500 -31.245 1.00 85.25 173 LEU A O 1
ATOM 1380 N N . ARG A 1 174 ? -27.650 -5.827 -32.360 1.00 88.00 174 ARG A N 1
ATOM 1381 C CA . ARG A 1 174 ? -27.664 -6.518 -33.658 1.00 88.00 174 ARG A CA 1
ATOM 1382 C C . ARG A 1 174 ? -26.263 -6.657 -34.234 1.00 88.00 174 ARG A C 1
ATOM 1384 O O . ARG A 1 174 ? -25.899 -7.756 -34.632 1.00 88.00 174 ARG A O 1
ATOM 1391 N N . GLU A 1 175 ? -25.477 -5.587 -34.227 1.00 91.19 175 GLU A N 1
ATOM 1392 C CA . GLU A 1 175 ? -24.088 -5.622 -34.696 1.00 91.19 175 GLU A CA 1
ATOM 1393 C C . GLU A 1 175 ? -23.229 -6.588 -33.869 1.00 91.19 175 GLU A C 1
ATOM 1395 O O . GLU A 1 175 ? -22.412 -7.330 -34.414 1.00 91.19 175 GLU A O 1
ATOM 1400 N N . GLU A 1 176 ? -23.425 -6.622 -32.550 1.00 83.69 176 GLU A N 1
ATOM 1401 C CA . GLU A 1 176 ? -22.744 -7.571 -31.668 1.00 83.69 176 GLU A CA 1
ATOM 1402 C C . GLU A 1 176 ? -23.166 -9.019 -31.952 1.00 83.69 176 GLU A C 1
ATOM 1404 O O . GLU A 1 176 ? -22.314 -9.903 -32.054 1.00 83.69 176 GLU A O 1
ATOM 1409 N N . HIS A 1 177 ? -24.463 -9.259 -32.160 1.00 89.12 177 HIS A N 1
ATOM 1410 C CA . HIS A 1 177 ? -24.973 -10.568 -32.559 1.00 89.12 177 HIS A CA 1
ATOM 1411 C C . HIS A 1 177 ? -24.396 -11.019 -33.909 1.00 89.12 177 HIS A C 1
ATOM 1413 O O . HIS A 1 177 ? -23.965 -12.162 -34.036 1.00 89.12 177 HIS A O 1
ATOM 1419 N N . GLU A 1 178 ? -24.317 -10.128 -34.901 1.00 91.56 178 GLU A N 1
ATOM 1420 C CA . GLU A 1 178 ? -23.693 -10.415 -36.199 1.00 91.56 178 GLU A CA 1
ATOM 1421 C C . GLU A 1 178 ? -22.202 -10.755 -36.051 1.00 91.56 178 GLU A C 1
ATOM 1423 O O . GLU A 1 178 ? -21.744 -11.754 -36.611 1.00 91.56 178 GLU A O 1
ATOM 1428 N N . ARG A 1 179 ? -21.446 -10.006 -35.232 1.00 89.50 179 ARG A N 1
ATOM 1429 C CA . ARG A 1 179 ? -20.043 -10.341 -34.914 1.00 89.50 179 ARG A CA 1
ATOM 1430 C C . ARG A 1 179 ? -19.917 -11.716 -34.263 1.00 89.50 179 ARG A C 1
ATOM 1432 O O . ARG A 1 179 ? -19.000 -12.468 -34.597 1.00 89.50 179 ARG A O 1
ATOM 1439 N N . GLN A 1 180 ? -20.826 -12.057 -33.351 1.00 84.75 180 GLN A N 1
ATOM 1440 C CA . GLN A 1 180 ? -20.829 -13.361 -32.695 1.00 84.75 180 GLN A CA 1
ATOM 1441 C C . GLN A 1 180 ? -21.133 -14.488 -33.690 1.00 84.75 180 GLN A C 1
ATOM 1443 O O . GLN A 1 180 ? -20.455 -15.513 -33.677 1.00 84.75 180 GLN A O 1
ATOM 1448 N N . GLU A 1 181 ? -22.086 -14.295 -34.603 1.00 89.50 181 GLU A N 1
ATOM 1449 C CA . GLU A 1 181 ? -22.377 -15.260 -35.669 1.00 89.50 181 GLU A CA 1
ATOM 1450 C C . GLU A 1 181 ? -21.193 -15.447 -36.628 1.00 89.50 181 GLU A C 1
ATOM 1452 O O . GLU A 1 181 ? -20.934 -16.564 -37.089 1.00 89.50 181 GLU A O 1
ATOM 1457 N N . GLU A 1 182 ? -20.457 -14.376 -36.934 1.00 93.00 182 GLU A N 1
ATOM 1458 C CA . GLU A 1 182 ? -19.234 -14.447 -37.733 1.00 93.00 182 GLU A CA 1
ATOM 1459 C C . GLU A 1 182 ? -18.121 -15.210 -37.015 1.00 93.00 182 GLU A C 1
ATOM 1461 O O . GLU A 1 182 ? -17.498 -16.086 -37.623 1.00 93.00 182 GLU A O 1
ATOM 1466 N N . LEU A 1 183 ? -17.906 -14.943 -35.724 1.00 86.88 183 LEU A N 1
ATOM 1467 C CA . LEU A 1 183 ? -16.978 -15.709 -34.894 1.00 86.88 183 LEU A CA 1
ATOM 1468 C C . LEU A 1 183 ? -17.375 -17.184 -34.849 1.00 86.88 183 LEU A C 1
ATOM 1470 O O . LEU A 1 183 ? -16.539 -18.046 -35.106 1.00 86.88 183 LEU A O 1
ATOM 1474 N N . ASP A 1 184 ? -18.649 -17.490 -34.624 1.00 87.00 184 ASP A N 1
ATOM 1475 C CA . ASP A 1 184 ? -19.150 -18.862 -34.610 1.00 87.00 184 ASP A CA 1
ATOM 1476 C C . ASP A 1 184 ? -18.976 -19.543 -35.978 1.00 87.00 184 ASP A C 1
ATOM 1478 O O . ASP A 1 184 ? -18.638 -20.727 -36.056 1.00 87.00 184 ASP A O 1
ATOM 1482 N N . ARG A 1 185 ? -19.166 -18.816 -37.087 1.00 92.62 185 ARG A N 1
ATOM 1483 C CA . ARG A 1 185 ? -18.888 -19.309 -38.447 1.00 92.62 185 ARG A CA 1
ATOM 1484 C C . ARG A 1 185 ? -17.396 -19.595 -38.640 1.00 92.62 185 ARG A C 1
ATOM 1486 O O . ARG A 1 185 ? -17.046 -20.629 -39.213 1.00 92.62 185 ARG A O 1
ATOM 1493 N N . LEU A 1 186 ? -16.517 -18.723 -38.151 1.00 91.38 186 LEU A N 1
ATOM 1494 C CA . LEU A 1 186 ? -15.067 -18.918 -38.202 1.00 91.38 186 LEU A CA 1
ATOM 1495 C C . LEU A 1 186 ? -14.640 -20.116 -37.354 1.00 91.38 186 LEU A C 1
ATOM 1497 O O . LEU A 1 186 ? -13.899 -20.959 -37.848 1.00 91.38 186 LEU A O 1
ATOM 1501 N N . VAL A 1 187 ? -15.167 -20.254 -36.137 1.00 87.81 187 VAL A N 1
ATOM 1502 C CA . VAL A 1 187 ? -14.918 -21.404 -35.257 1.00 87.81 187 VAL A CA 1
ATOM 1503 C C . VAL A 1 187 ? -15.371 -22.702 -35.925 1.00 87.81 187 VAL A C 1
ATOM 1505 O O . VAL A 1 187 ? -14.619 -23.674 -35.915 1.00 87.81 187 VAL A O 1
ATOM 1508 N N . ARG A 1 188 ? -16.553 -22.724 -36.558 1.00 85.38 188 ARG A N 1
ATOM 1509 C CA . ARG A 1 188 ? -17.034 -23.894 -37.314 1.00 85.38 188 ARG A CA 1
ATOM 1510 C C . ARG A 1 188 ? -16.121 -24.236 -38.488 1.00 85.38 188 ARG A C 1
ATOM 1512 O O . ARG A 1 188 ? -15.701 -25.381 -38.600 1.00 85.38 188 ARG A O 1
ATOM 1519 N N . SER A 1 189 ? -15.754 -23.258 -39.318 1.00 87.31 189 SER A N 1
ATOM 1520 C CA . SER A 1 189 ? -14.866 -23.513 -40.465 1.00 87.31 189 SER A CA 1
ATOM 1521 C C . SER A 1 189 ? -13.448 -23.917 -40.040 1.00 87.31 189 SER A C 1
ATOM 1523 O O . SER A 1 189 ? -12.808 -24.739 -40.692 1.00 87.31 189 SER A O 1
ATOM 1525 N N . TRP A 1 190 ? -12.955 -23.392 -38.916 1.00 84.75 190 TRP A N 1
ATOM 1526 C CA . TRP A 1 190 ? -11.690 -23.807 -38.320 1.00 84.75 190 TRP A CA 1
ATOM 1527 C C . TRP A 1 190 ? -11.752 -25.243 -37.787 1.00 84.75 190 TRP A C 1
ATOM 1529 O O . TRP A 1 190 ? -10.848 -26.028 -38.067 1.00 84.75 190 TRP A O 1
ATOM 1539 N N . LYS A 1 191 ? -12.831 -25.618 -37.086 1.00 70.19 191 LYS A N 1
ATOM 1540 C CA . LYS A 1 191 ? -13.069 -26.999 -36.632 1.00 70.19 191 LYS A CA 1
ATOM 1541 C C . LYS A 1 191 ? -13.174 -27.981 -37.803 1.00 70.19 191 LYS A C 1
ATOM 1543 O O . LYS A 1 191 ? -12.557 -29.042 -37.750 1.00 70.19 191 LYS A O 1
ATOM 1548 N N . GLU A 1 192 ? -13.875 -27.604 -38.872 1.00 76.62 192 GLU A N 1
ATOM 1549 C CA . GLU A 1 192 ? -14.005 -28.401 -40.099 1.00 76.62 192 GLU A CA 1
ATOM 1550 C C . GLU A 1 192 ? -12.643 -28.598 -40.785 1.00 76.62 192 GLU A C 1
ATOM 1552 O O . GLU A 1 192 ? -12.275 -29.719 -41.132 1.00 76.62 192 GLU A O 1
ATOM 1557 N N . ASN A 1 193 ? -11.830 -27.539 -40.877 1.00 79.12 193 ASN A N 1
ATOM 1558 C CA . ASN A 1 193 ? -10.459 -27.624 -41.392 1.00 79.12 193 ASN A CA 1
ATOM 1559 C C . ASN A 1 193 ? -9.527 -28.481 -40.518 1.00 79.12 193 ASN A C 1
ATOM 1561 O O . ASN A 1 193 ? -8.555 -29.038 -41.027 1.00 79.12 193 ASN A O 1
ATOM 1565 N N . LEU A 1 194 ? -9.803 -28.589 -39.217 1.00 70.62 194 LEU A N 1
ATOM 1566 C CA . LEU A 1 194 ? -9.081 -29.474 -38.299 1.00 70.62 194 LEU A CA 1
ATOM 1567 C C . LEU A 1 194 ? -9.621 -30.910 -38.277 1.00 70.62 194 LEU A C 1
ATOM 1569 O O . LEU A 1 194 ? -9.024 -31.759 -37.615 1.00 70.62 194 LEU A O 1
ATOM 1573 N N . GLY A 1 195 ? -10.712 -31.198 -38.993 1.00 62.25 195 GLY A N 1
ATOM 1574 C CA . GLY A 1 195 ? -11.336 -32.521 -39.018 1.00 62.25 195 GLY A CA 1
ATOM 1575 C C . GLY A 1 195 ? -11.909 -32.956 -37.667 1.00 62.25 195 GLY A C 1
ATOM 1576 O O . GLY A 1 195 ? -12.001 -34.155 -37.407 1.00 62.25 195 GLY A O 1
ATOM 1577 N N . VAL A 1 196 ? -12.255 -32.004 -36.792 1.00 61.88 196 VAL A N 1
ATOM 1578 C CA . VAL A 1 196 ? -12.927 -32.290 -35.518 1.00 61.88 196 VAL A CA 1
ATOM 1579 C C . VAL A 1 196 ? -14.426 -32.346 -35.794 1.00 61.88 196 VAL A C 1
ATOM 1581 O O . VAL A 1 196 ? -15.109 -31.325 -35.752 1.00 61.88 196 VAL A O 1
ATOM 1584 N N . ASP A 1 197 ? -14.915 -33.535 -36.138 1.00 57.56 197 ASP A N 1
ATOM 1585 C CA . ASP A 1 197 ? -16.344 -33.800 -36.304 1.00 57.56 197 ASP A CA 1
ATOM 1586 C C . ASP A 1 197 ? -17.019 -33.798 -34.920 1.00 57.56 197 ASP A C 1
ATOM 1588 O O . ASP A 1 197 ? -16.632 -34.552 -34.023 1.00 57.56 197 ASP A O 1
ATOM 1592 N N . GLU A 1 198 ? -18.008 -32.923 -34.718 1.00 51.62 198 GLU A N 1
ATOM 1593 C CA . GLU A 1 198 ? -18.858 -32.944 -33.525 1.00 51.62 198 GLU A CA 1
ATOM 1594 C C . GLU A 1 198 ? -19.858 -34.093 -33.668 1.00 51.62 198 GLU A C 1
ATOM 1596 O O . GLU A 1 198 ? -20.989 -33.897 -34.104 1.00 51.62 198 GLU A O 1
ATOM 1601 N N . ASN A 1 199 ? -19.445 -35.303 -33.295 1.00 46.44 199 ASN A N 1
ATOM 1602 C CA . ASN A 1 199 ? -20.396 -36.363 -32.986 1.00 46.44 199 ASN A CA 1
ATOM 1603 C C . ASN A 1 199 ? -20.777 -36.215 -31.498 1.00 46.44 199 ASN A C 1
ATOM 1605 O O . ASN A 1 199 ? -19.913 -36.430 -30.643 1.00 46.44 199 ASN A O 1
ATOM 1609 N N . PRO A 1 200 ? -22.010 -35.800 -31.139 1.00 50.84 200 PRO A N 1
ATOM 1610 C CA . PRO A 1 200 ? -22.396 -35.634 -29.738 1.00 50.84 200 PRO A CA 1
ATOM 1611 C C . PRO A 1 200 ? -22.733 -36.966 -29.054 1.00 50.84 200 PRO A C 1
ATOM 1613 O O . PRO A 1 200 ? -22.955 -36.984 -27.845 1.00 50.84 200 PRO A O 1
ATOM 1616 N N . ASP A 1 201 ? -22.737 -38.071 -29.798 1.00 46.84 201 ASP A N 1
ATOM 1617 C CA . ASP A 1 201 ? -23.078 -39.392 -29.295 1.00 46.84 201 ASP A CA 1
ATOM 1618 C C . ASP A 1 201 ? -21.873 -40.336 -29.441 1.00 46.84 201 ASP A C 1
ATOM 1620 O O . ASP A 1 201 ? -21.512 -40.717 -30.549 1.00 46.84 201 ASP A O 1
ATOM 1624 N N . GLU A 1 202 ? -21.299 -40.712 -28.289 1.00 51.25 202 GLU A N 1
ATOM 1625 C CA . GLU A 1 202 ? -20.527 -41.945 -28.051 1.00 51.25 202 GLU A CA 1
ATOM 1626 C C . GLU A 1 202 ? -19.202 -42.135 -28.832 1.00 51.25 202 GLU A C 1
ATOM 1628 O O . GLU A 1 202 ? -19.212 -42.379 -30.029 1.00 51.25 202 GLU A O 1
ATOM 1633 N N . GLU A 1 203 ? -18.052 -42.132 -28.132 1.00 40.66 203 GLU A N 1
ATOM 1634 C CA . GLU A 1 203 ? -17.037 -43.207 -28.232 1.00 40.66 203 GLU A CA 1
ATOM 1635 C C . GLU A 1 203 ? -15.839 -43.005 -27.271 1.00 40.66 203 GLU A C 1
ATOM 1637 O O . GLU A 1 203 ? -15.043 -42.074 -27.368 1.00 40.66 203 GLU A O 1
ATOM 1642 N N . ASP A 1 204 ? -15.782 -43.910 -26.290 1.00 46.28 204 ASP A N 1
ATOM 1643 C CA . ASP A 1 204 ? -14.616 -44.619 -25.746 1.00 46.28 204 ASP A CA 1
ATOM 1644 C C . ASP A 1 204 ? -13.217 -44.054 -26.093 1.00 46.28 204 ASP A C 1
ATOM 1646 O O . ASP A 1 204 ? -12.701 -44.243 -27.193 1.00 46.28 204 ASP A O 1
ATOM 1650 N N . TYR A 1 205 ? -12.541 -43.424 -25.124 1.00 40.53 205 TYR A N 1
ATOM 1651 C CA . TYR A 1 205 ? -11.105 -43.142 -25.232 1.00 40.53 205 TYR A CA 1
ATOM 1652 C C . TYR A 1 205 ? -10.315 -44.422 -24.905 1.00 40.53 205 TYR A C 1
ATOM 1654 O O . TYR A 1 205 ? -10.225 -44.781 -23.725 1.00 40.53 205 TYR A O 1
ATOM 1662 N N . PRO A 1 206 ? -9.665 -45.102 -25.8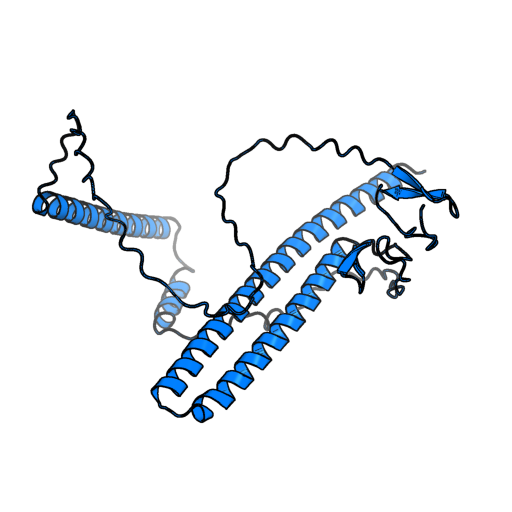71 1.00 41.72 206 PRO A N 1
ATOM 1663 C CA . PRO A 1 206 ? -8.745 -46.175 -25.531 1.00 41.72 206 PRO A CA 1
ATOM 1664 C C . PRO A 1 206 ? -7.542 -45.585 -24.787 1.00 41.72 206 PRO A C 1
ATOM 1666 O O . PRO A 1 206 ? -6.827 -44.720 -25.300 1.00 41.72 206 PRO A O 1
ATOM 1669 N N . ALA A 1 207 ? -7.314 -46.068 -23.564 1.00 48.09 207 ALA A N 1
ATOM 1670 C CA . ALA A 1 207 ? -6.159 -45.709 -22.752 1.00 48.09 207 ALA A CA 1
ATOM 1671 C C . ALA A 1 207 ? -4.857 -45.916 -23.548 1.00 48.09 207 ALA A C 1
ATOM 1673 O O . ALA A 1 207 ? -4.499 -47.038 -23.913 1.00 48.09 207 ALA A O 1
ATOM 1674 N N . GLN A 1 208 ? -4.139 -44.825 -23.813 1.00 43.28 208 GLN A N 1
ATOM 1675 C CA . GLN A 1 208 ? -2.800 -44.881 -24.394 1.00 43.28 208 GLN A CA 1
ATOM 1676 C C . GLN A 1 208 ? -1.854 -45.550 -23.377 1.00 43.28 208 GLN A C 1
ATOM 1678 O O . GLN A 1 208 ? -1.846 -45.147 -22.211 1.00 43.28 208 GLN A O 1
ATOM 1683 N N . PRO A 1 209 ? -1.051 -46.559 -23.759 1.00 44.41 209 PRO A N 1
ATOM 1684 C CA . PRO A 1 209 ? -0.086 -47.152 -22.844 1.00 44.41 209 PRO A CA 1
ATOM 1685 C C . PRO A 1 209 ? 1.028 -46.147 -22.529 1.00 44.41 209 PRO A C 1
ATOM 1687 O O . PRO A 1 209 ? 1.701 -45.646 -23.430 1.00 44.41 209 PRO A O 1
ATOM 1690 N N . GLU A 1 210 ? 1.240 -45.883 -21.239 1.00 42.28 210 GLU A N 1
ATOM 1691 C CA . GLU A 1 210 ? 2.315 -45.018 -20.749 1.00 42.28 210 GLU A CA 1
ATOM 1692 C C . GLU A 1 210 ? 3.682 -45.443 -21.325 1.00 42.28 210 GLU A C 1
ATOM 1694 O O . GLU A 1 210 ? 4.058 -46.624 -21.237 1.00 42.28 210 GLU A O 1
ATOM 1699 N N . PRO A 1 211 ? 4.477 -44.514 -21.888 1.00 37.88 211 PRO A N 1
ATOM 1700 C CA . PRO A 1 211 ? 5.817 -44.833 -22.349 1.00 37.88 211 PRO A CA 1
ATOM 1701 C C . PRO A 1 211 ? 6.721 -45.094 -21.138 1.00 37.88 211 PRO A C 1
ATOM 1703 O O . PRO A 1 211 ? 7.121 -44.183 -20.415 1.00 37.88 211 PRO A O 1
ATOM 1706 N N . LYS A 1 212 ? 7.076 -46.365 -20.918 1.00 42.03 212 LYS A N 1
ATOM 1707 C CA . LYS A 1 212 ? 8.061 -46.770 -19.904 1.00 42.03 212 LYS A CA 1
ATOM 1708 C C . LYS A 1 212 ? 9.456 -46.298 -20.311 1.00 42.03 212 LYS A C 1
ATOM 1710 O O . LYS A 1 212 ? 10.199 -47.026 -20.969 1.00 42.03 212 LYS A O 1
ATOM 1715 N N . VAL A 1 213 ? 9.829 -45.097 -19.885 1.00 38.56 213 VAL A N 1
ATOM 1716 C CA . VAL A 1 213 ? 11.218 -44.632 -19.930 1.00 38.56 213 VAL A CA 1
ATOM 1717 C C . VAL A 1 213 ? 12.005 -45.389 -18.859 1.00 38.56 213 VAL A C 1
ATOM 1719 O O . VAL A 1 213 ? 11.774 -45.232 -17.660 1.00 38.56 213 VAL A O 1
ATOM 1722 N N . LYS A 1 214 ? 12.926 -46.257 -19.287 1.00 42.75 214 LYS A N 1
ATOM 1723 C CA . LYS A 1 214 ? 13.902 -46.895 -18.397 1.00 42.75 214 LYS A CA 1
ATOM 1724 C C . LYS A 1 214 ? 14.975 -45.864 -18.051 1.00 42.75 214 LYS A C 1
ATOM 1726 O O . LYS A 1 214 ? 15.806 -45.545 -18.891 1.00 42.75 214 LYS A O 1
ATOM 1731 N N . LEU A 1 215 ? 14.954 -45.356 -16.822 1.00 40.25 215 LEU A N 1
ATOM 1732 C CA . LEU A 1 215 ? 16.081 -44.619 -16.256 1.00 40.25 215 LEU A CA 1
ATOM 1733 C C . LEU A 1 215 ? 17.176 -45.616 -15.857 1.00 40.25 215 LEU A C 1
ATOM 1735 O O . LEU A 1 215 ? 17.090 -46.260 -14.811 1.00 40.25 215 LEU A O 1
ATOM 1739 N N . GLU A 1 216 ? 18.203 -45.748 -16.693 1.00 42.94 216 GLU A N 1
ATOM 1740 C CA . GLU A 1 216 ? 19.498 -46.259 -16.249 1.00 42.94 216 GLU A CA 1
ATOM 1741 C C . GLU A 1 216 ? 20.175 -45.164 -15.415 1.00 42.94 216 GLU A C 1
ATOM 1743 O O . GLU A 1 216 ? 20.309 -44.019 -15.842 1.00 42.94 216 GLU A O 1
ATOM 1748 N N . LYS A 1 217 ? 20.527 -45.500 -14.171 1.00 37.59 217 LYS A N 1
ATOM 1749 C CA . LYS A 1 217 ? 21.243 -44.599 -13.268 1.00 37.59 217 LYS A CA 1
ATOM 1750 C C . LYS A 1 217 ? 22.713 -44.559 -13.678 1.00 37.59 217 LYS A C 1
ATOM 1752 O O . LYS A 1 217 ? 23.468 -45.451 -13.304 1.00 37.59 217 LYS A O 1
ATOM 1757 N N . GLU A 1 218 ? 23.116 -43.524 -14.403 1.00 40.88 218 GLU A N 1
ATOM 1758 C CA . GLU A 1 218 ? 24.518 -43.108 -14.444 1.00 40.88 218 GLU A CA 1
ATOM 1759 C C . GLU A 1 218 ? 24.804 -42.223 -13.224 1.00 40.88 218 GLU A C 1
ATOM 1761 O O . GLU A 1 218 ? 24.268 -41.123 -13.076 1.00 40.88 218 GLU A O 1
ATOM 1766 N N . GLU A 1 219 ? 25.624 -42.734 -12.305 1.00 41.94 219 GLU A N 1
ATOM 1767 C CA . GLU A 1 219 ? 26.133 -41.988 -11.155 1.00 41.94 219 GLU A CA 1
ATOM 1768 C C . GLU A 1 219 ? 27.203 -40.989 -11.619 1.00 41.94 219 GLU A C 1
ATOM 1770 O O . GLU A 1 219 ? 28.391 -41.307 -11.684 1.00 41.94 219 GLU A O 1
ATOM 1775 N N . LEU A 1 220 ? 26.793 -39.755 -11.927 1.00 40.91 220 LEU A N 1
ATOM 1776 C CA . LEU A 1 220 ? 27.726 -38.637 -12.057 1.00 40.91 220 LEU A CA 1
ATOM 1777 C C . LEU A 1 220 ? 28.068 -38.097 -10.661 1.00 40.91 220 LEU A C 1
ATOM 1779 O O . LEU A 1 220 ? 27.233 -37.493 -9.986 1.00 40.91 220 LEU A O 1
ATOM 1783 N N . GLN A 1 221 ? 29.309 -38.316 -10.230 1.00 44.59 221 GLN A N 1
ATOM 1784 C CA . GLN A 1 221 ? 29.873 -37.726 -9.015 1.00 44.59 221 GLN A CA 1
ATOM 1785 C C . GLN A 1 221 ? 29.947 -36.200 -9.177 1.00 44.59 221 GLN A C 1
ATOM 1787 O O . GLN A 1 221 ? 30.646 -35.704 -10.058 1.00 44.59 221 GLN A O 1
ATOM 1792 N N . GLN A 1 222 ? 29.229 -35.457 -8.333 1.00 41.75 222 GLN A N 1
ATOM 1793 C CA . GLN A 1 222 ? 29.338 -34.000 -8.243 1.00 41.75 222 GLN A CA 1
ATOM 1794 C C . GLN A 1 222 ? 30.079 -33.623 -6.957 1.00 41.75 222 GLN A C 1
ATOM 1796 O O . GLN A 1 222 ? 29.680 -34.012 -5.858 1.00 41.75 222 GLN A O 1
ATOM 1801 N N . GLU A 1 223 ? 31.167 -32.868 -7.105 1.00 48.03 223 GLU A N 1
ATOM 1802 C CA . GLU A 1 223 ? 31.852 -32.184 -6.006 1.00 48.03 223 GLU A CA 1
ATOM 1803 C C . GLU A 1 223 ? 30.940 -31.103 -5.378 1.00 48.03 223 GLU A C 1
ATOM 1805 O O . GLU A 1 223 ? 30.086 -30.536 -6.068 1.00 48.03 223 GLU A O 1
ATOM 1810 N N . PRO A 1 224 ? 31.079 -30.789 -4.076 1.00 40.56 224 PRO A N 1
ATOM 1811 C CA . PRO A 1 224 ? 30.125 -29.932 -3.379 1.00 40.56 224 PRO A CA 1
ATOM 1812 C C . PRO A 1 224 ? 30.336 -28.443 -3.695 1.00 40.56 224 PRO A C 1
ATOM 1814 O O . PRO A 1 224 ? 31.256 -27.809 -3.180 1.00 40.56 224 PRO A O 1
ATOM 1817 N N . VAL A 1 225 ? 29.425 -27.851 -4.472 1.00 43.31 225 VAL A N 1
ATOM 1818 C CA . VAL A 1 225 ? 29.293 -26.388 -4.592 1.00 43.31 225 VAL A CA 1
ATOM 1819 C C . VAL A 1 225 ? 28.311 -25.885 -3.529 1.00 43.31 225 VAL A C 1
ATOM 1821 O O . VAL A 1 225 ? 27.164 -26.329 -3.457 1.00 43.31 225 VAL A O 1
ATOM 1824 N N . GLN A 1 226 ? 28.768 -24.968 -2.674 1.00 47.66 226 GLN A N 1
ATOM 1825 C CA . GLN A 1 226 ? 27.965 -24.366 -1.606 1.00 47.66 226 GLN A CA 1
ATOM 1826 C C . GLN A 1 226 ? 26.896 -23.428 -2.190 1.00 47.66 226 GLN A C 1
ATOM 1828 O O . GLN A 1 226 ? 27.207 -22.530 -2.971 1.00 47.66 226 GLN A O 1
ATOM 1833 N N . LYS A 1 227 ? 25.635 -23.627 -1.789 1.00 43.94 227 LYS A N 1
ATOM 1834 C CA . LYS A 1 227 ? 24.506 -22.746 -2.124 1.00 43.94 227 LYS A CA 1
ATOM 1835 C C . LYS A 1 227 ? 24.446 -21.543 -1.169 1.00 43.94 227 LYS A C 1
ATOM 1837 O O . LYS A 1 227 ? 24.552 -21.757 0.040 1.00 43.94 227 LYS A O 1
ATOM 1842 N N . PRO A 1 228 ? 24.193 -20.317 -1.659 1.00 40.34 228 PRO A N 1
ATOM 1843 C CA . PRO A 1 228 ? 23.773 -19.211 -0.809 1.00 40.34 228 PRO A CA 1
ATOM 1844 C C . PRO 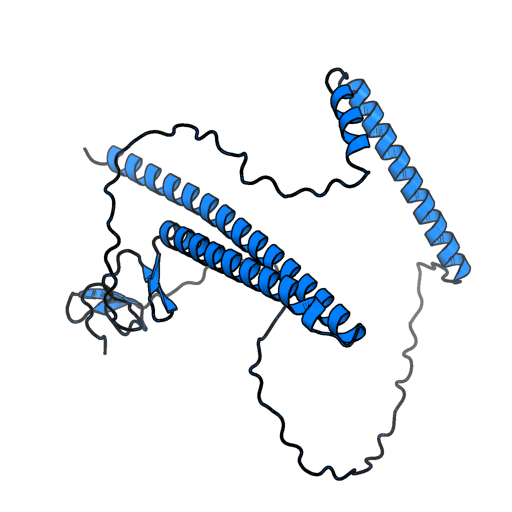A 1 228 ? 22.315 -19.391 -0.356 1.00 40.34 228 PRO A C 1
ATOM 1846 O O . PRO A 1 228 ? 21.470 -19.912 -1.086 1.00 40.34 228 PRO A O 1
ATOM 1849 N N . ILE A 1 229 ? 22.049 -18.973 0.880 1.00 44.00 229 ILE A N 1
ATOM 1850 C CA . ILE A 1 229 ? 20.749 -19.022 1.555 1.00 44.00 229 ILE A CA 1
ATOM 1851 C C . ILE A 1 229 ? 19.939 -17.785 1.140 1.00 44.00 229 ILE A C 1
ATOM 1853 O O . ILE A 1 229 ? 20.409 -16.667 1.330 1.00 44.00 229 ILE A O 1
ATOM 1857 N N . ILE A 1 230 ? 18.717 -17.984 0.638 1.00 42.00 230 ILE A N 1
ATOM 1858 C CA . ILE A 1 230 ? 17.683 -16.942 0.519 1.00 42.00 230 ILE A CA 1
ATOM 1859 C C . ILE A 1 230 ? 16.438 -17.453 1.269 1.00 42.00 230 ILE A C 1
ATOM 1861 O O . ILE A 1 230 ? 16.049 -18.603 1.039 1.00 42.00 230 ILE A O 1
ATOM 1865 N N . PRO A 1 231 ? 15.833 -16.675 2.188 1.00 37.72 231 PRO A N 1
ATOM 1866 C CA . PRO A 1 231 ? 14.625 -17.085 2.897 1.00 37.72 231 PRO A CA 1
ATOM 1867 C C . PRO A 1 231 ? 13.378 -16.972 2.008 1.00 37.72 231 PRO A C 1
ATOM 1869 O O . PRO A 1 231 ? 13.232 -16.043 1.218 1.00 37.72 231 PRO A O 1
ATOM 1872 N N . ALA A 1 232 ? 12.492 -17.958 2.150 1.00 32.25 232 ALA A N 1
ATOM 1873 C CA . ALA A 1 232 ? 11.285 -18.150 1.360 1.00 32.25 232 ALA A CA 1
ATOM 1874 C C . ALA A 1 232 ? 10.166 -17.163 1.735 1.00 32.25 232 ALA A C 1
ATOM 1876 O O . ALA A 1 232 ? 9.755 -17.108 2.893 1.00 32.25 232 ALA A O 1
ATOM 1877 N N . ALA A 1 233 ? 9.623 -16.467 0.736 1.00 32.06 233 ALA A N 1
ATOM 1878 C CA . ALA A 1 233 ? 8.272 -15.921 0.772 1.00 32.06 233 ALA A CA 1
ATOM 1879 C C . ALA A 1 233 ? 7.329 -16.977 0.176 1.00 32.06 233 ALA A C 1
ATOM 1881 O O . ALA A 1 233 ? 7.513 -17.416 -0.959 1.00 32.06 233 ALA A O 1
ATOM 1882 N N . ALA A 1 234 ? 6.371 -17.438 0.976 1.00 33.50 234 ALA A N 1
ATOM 1883 C CA . ALA A 1 234 ? 5.358 -18.392 0.558 1.00 33.50 234 ALA A CA 1
ATOM 1884 C C . ALA A 1 234 ? 4.149 -17.629 0.008 1.00 33.50 234 ALA A C 1
ATOM 1886 O O . ALA A 1 234 ? 3.424 -16.980 0.757 1.00 33.50 234 ALA A O 1
ATOM 1887 N N . THR A 1 235 ? 3.930 -17.735 -1.297 1.00 32.06 235 THR A N 1
ATOM 1888 C CA . THR A 1 235 ? 2.639 -17.502 -1.937 1.00 32.06 235 THR A CA 1
ATOM 1889 C C . THR A 1 235 ? 1.851 -18.810 -1.929 1.00 32.06 235 THR A C 1
ATOM 1891 O O . THR A 1 235 ? 2.353 -19.858 -2.337 1.00 32.06 235 THR A O 1
ATOM 1894 N N . ALA A 1 236 ? 0.606 -18.756 -1.462 1.00 33.75 236 ALA A N 1
ATOM 1895 C CA . ALA A 1 236 ? -0.382 -19.801 -1.685 1.00 33.75 236 ALA A CA 1
ATOM 1896 C C . ALA A 1 236 ? -1.659 -19.141 -2.207 1.00 33.75 236 ALA A C 1
ATOM 1898 O O . ALA A 1 236 ? -2.355 -18.432 -1.488 1.00 33.75 236 ALA A O 1
ATOM 1899 N N . THR A 1 237 ? -1.924 -19.370 -3.488 1.00 33.38 237 THR A N 1
ATOM 1900 C CA . THR A 1 237 ? -3.205 -19.128 -4.146 1.00 33.38 237 THR A CA 1
ATOM 1901 C C . THR A 1 237 ? -4.125 -20.318 -3.857 1.00 33.38 237 THR A C 1
ATOM 1903 O O . THR A 1 237 ? -3.727 -21.461 -4.086 1.00 33.38 237 THR A O 1
ATOM 1906 N N . SER A 1 238 ? -5.360 -20.076 -3.412 1.00 35.19 238 SER A N 1
ATOM 1907 C CA . SER A 1 238 ? -6.443 -21.067 -3.474 1.00 35.19 238 SER A CA 1
ATOM 1908 C C . SER A 1 238 ? -7.775 -20.399 -3.814 1.00 35.19 238 SER A C 1
ATOM 1910 O O . SER A 1 238 ? -8.138 -19.375 -3.242 1.00 35.19 238 SER A O 1
ATOM 1912 N N . THR A 1 239 ? -8.469 -21.006 -4.771 1.00 33.50 239 THR A N 1
ATOM 1913 C CA . THR A 1 239 ? -9.814 -20.717 -5.287 1.00 33.50 239 THR A CA 1
ATOM 1914 C C . THR A 1 239 ? -10.925 -20.828 -4.224 1.00 33.50 239 THR A C 1
ATOM 1916 O O . THR A 1 239 ? -10.714 -21.460 -3.187 1.00 33.50 239 THR A O 1
ATOM 1919 N N . PRO A 1 240 ? -12.117 -20.240 -4.469 1.00 40.34 240 PRO A N 1
ATOM 1920 C CA . PRO A 1 240 ? -13.146 -20.045 -3.455 1.00 40.34 240 PRO A CA 1
ATOM 1921 C C . PRO A 1 240 ? -14.023 -21.292 -3.297 1.00 40.34 240 PRO A C 1
ATOM 1923 O O . PRO A 1 240 ? -14.656 -21.748 -4.249 1.00 40.34 240 PRO A O 1
ATOM 1926 N N . VAL A 1 241 ? -14.096 -21.814 -2.075 1.00 34.22 241 VAL A N 1
ATOM 1927 C CA . VAL A 1 241 ? -15.163 -22.718 -1.638 1.00 34.22 241 VAL A CA 1
ATOM 1928 C C . VAL A 1 241 ? -16.070 -21.899 -0.730 1.00 34.22 241 VAL A C 1
ATOM 1930 O O . VAL A 1 241 ? -15.610 -21.304 0.240 1.00 34.22 241 VAL A O 1
ATOM 1933 N N . ILE A 1 242 ? -17.352 -21.833 -1.084 1.00 45.78 242 ILE A N 1
ATOM 1934 C CA . ILE A 1 242 ? -18.404 -21.292 -0.224 1.00 45.78 242 ILE A CA 1
ATOM 1935 C C . ILE A 1 242 ? -18.602 -22.320 0.894 1.00 45.78 242 ILE A C 1
ATOM 1937 O O . ILE A 1 242 ? -19.340 -23.290 0.730 1.00 45.78 242 ILE A O 1
ATOM 1941 N N . GLU A 1 243 ? -17.881 -22.142 1.996 1.00 37.50 243 GLU A N 1
ATOM 1942 C CA . GLU A 1 243 ? -18.179 -22.790 3.269 1.00 37.50 243 GLU A CA 1
ATOM 1943 C C . GLU A 1 243 ? -19.062 -21.832 4.073 1.00 37.50 243 GLU A C 1
ATOM 1945 O O . GLU A 1 243 ? -18.718 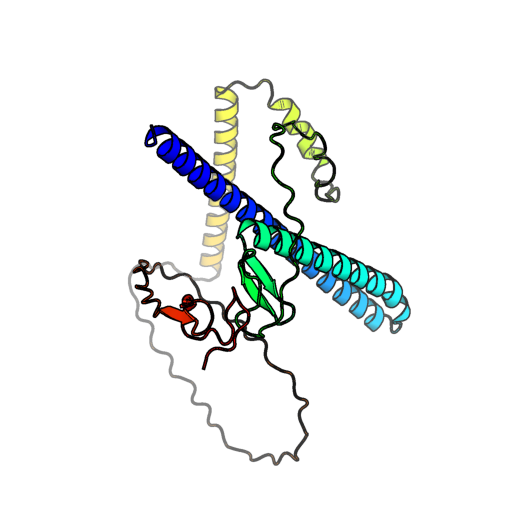-20.669 4.280 1.00 37.50 243 GLU A O 1
ATOM 1950 N N . GLU A 1 244 ? -20.242 -22.310 4.473 1.00 47.34 244 GLU A N 1
ATOM 1951 C CA . GLU A 1 244 ? -21.069 -21.660 5.486 1.00 47.34 244 GLU A CA 1
ATOM 1952 C C . GLU A 1 244 ? -20.203 -21.392 6.721 1.00 47.34 244 GLU A C 1
ATOM 1954 O O . GLU A 1 244 ? -19.760 -22.329 7.391 1.00 47.34 244 GLU A O 1
ATOM 1959 N N . GLU A 1 245 ? -19.947 -20.116 7.013 1.00 42.59 245 GLU A N 1
ATOM 1960 C CA . GLU A 1 245 ? -19.220 -19.710 8.210 1.00 42.59 245 GLU A CA 1
ATOM 1961 C C . GLU A 1 245 ? -20.056 -20.039 9.450 1.00 42.59 245 GLU A C 1
ATOM 1963 O O . GLU A 1 245 ? -20.896 -19.275 9.924 1.00 42.59 245 GLU A O 1
ATOM 1968 N N . MET A 1 246 ? -19.815 -21.240 9.965 1.00 46.81 246 MET A N 1
ATOM 1969 C CA . MET A 1 246 ? -20.062 -21.621 11.341 1.00 46.81 246 MET A CA 1
ATOM 1970 C C . MET A 1 246 ? -19.286 -20.640 12.226 1.00 46.81 246 MET A C 1
ATOM 1972 O O . MET A 1 246 ? -18.055 -20.632 12.212 1.00 46.81 246 MET A O 1
ATOM 1976 N N . GLU A 1 247 ? -20.011 -19.790 12.958 1.00 50.91 247 GLU A N 1
ATOM 1977 C CA . GLU A 1 247 ? -19.445 -18.852 13.929 1.00 50.91 247 GLU A CA 1
ATOM 1978 C C . GLU A 1 247 ? -18.382 -19.568 14.782 1.00 50.91 247 GLU A C 1
ATOM 1980 O O . GLU A 1 247 ? -18.696 -20.580 15.424 1.00 50.91 247 GLU A O 1
ATOM 1985 N N . PRO A 1 248 ? -17.121 -19.098 14.826 1.00 43.78 248 PRO A N 1
ATOM 1986 C CA . PRO A 1 248 ? -16.179 -19.659 15.766 1.00 43.78 248 PRO A CA 1
ATOM 1987 C C . PRO A 1 248 ? -16.625 -19.199 17.151 1.00 43.78 248 PRO A C 1
ATOM 1989 O O . PRO A 1 248 ? -16.508 -18.024 17.503 1.00 43.78 248 PRO A O 1
ATOM 1992 N N . GLU A 1 249 ? -17.130 -20.139 17.946 1.00 50.19 249 GLU A N 1
ATOM 1993 C CA . GLU A 1 249 ? -17.226 -20.036 19.401 1.00 50.19 249 GLU A CA 1
ATOM 1994 C C . GLU A 1 249 ? -15.805 -19.798 19.951 1.00 50.19 249 GLU A C 1
ATOM 1996 O O . GLU A 1 249 ? -15.103 -20.707 20.398 1.00 50.19 249 GLU A O 1
ATOM 2001 N N . LEU A 1 250 ? -15.334 -18.550 19.863 1.00 46.62 250 LEU A N 1
ATOM 2002 C CA . LEU A 1 250 ? -14.120 -18.064 20.496 1.00 46.62 250 LEU A CA 1
ATOM 2003 C C . LEU A 1 250 ? -14.387 -18.054 21.998 1.00 46.62 250 LEU A C 1
ATOM 2005 O O . LEU A 1 250 ? -14.755 -17.037 22.589 1.00 46.62 250 LEU A O 1
ATOM 2009 N N . GLY A 1 251 ? -14.173 -19.210 22.622 1.00 51.28 251 GLY A N 1
ATOM 2010 C CA . GLY A 1 251 ? -13.926 -19.326 24.048 1.00 51.28 251 GLY A CA 1
ATOM 2011 C C . GLY A 1 251 ? -12.693 -18.498 24.399 1.00 51.28 251 GLY A C 1
ATOM 2012 O O . GLY A 1 251 ? -11.577 -19.007 24.473 1.00 51.28 251 GLY A O 1
ATOM 2013 N N . THR A 1 252 ? -12.884 -17.191 24.564 1.00 58.81 252 THR A N 1
ATOM 2014 C CA . THR A 1 252 ? -11.868 -16.287 25.090 1.00 58.81 252 THR A CA 1
ATOM 2015 C C . THR A 1 252 ? -11.702 -16.616 26.560 1.00 58.81 252 THR A C 1
ATOM 2017 O O . THR A 1 252 ? -12.380 -16.097 27.440 1.00 58.81 252 THR A O 1
ATOM 2020 N N . ASP A 1 253 ? -10.805 -17.545 26.838 1.00 75.50 253 ASP A N 1
ATOM 2021 C CA . ASP A 1 253 ? -10.340 -17.752 28.190 1.00 75.50 253 ASP A CA 1
ATOM 2022 C C . ASP A 1 253 ? -9.680 -16.448 28.673 1.00 75.50 253 ASP A C 1
ATOM 2024 O O . ASP A 1 253 ? -8.596 -16.055 28.225 1.00 75.50 253 ASP A O 1
ATOM 2028 N N . MET A 1 254 ? -10.381 -15.745 29.559 1.00 84.62 254 MET A N 1
ATOM 2029 C CA . MET A 1 254 ? -9.937 -14.491 30.154 1.00 84.62 254 MET A CA 1
ATOM 2030 C C . MET A 1 254 ? -9.395 -14.734 31.562 1.00 84.62 254 MET A C 1
ATOM 2032 O O . MET A 1 254 ? -9.930 -15.547 32.316 1.00 84.62 254 MET A O 1
ATOM 2036 N N . PHE A 1 255 ? -8.358 -13.996 31.949 1.00 90.00 255 PHE A N 1
ATOM 2037 C CA . PHE A 1 255 ? -7.823 -14.003 33.311 1.00 90.00 255 PHE A CA 1
ATOM 2038 C C . PHE A 1 255 ? -7.644 -12.575 33.831 1.00 90.00 255 PHE A C 1
ATOM 2040 O O . PHE A 1 255 ? -7.505 -11.632 33.059 1.00 90.00 255 PHE A O 1
ATOM 2047 N N . SER A 1 256 ? -7.661 -12.383 35.147 1.00 92.25 256 SER A N 1
ATOM 2048 C CA . SER A 1 256 ? -7.506 -11.055 35.747 1.00 92.25 256 SER A CA 1
ATOM 2049 C C . SER A 1 256 ? -6.044 -10.731 36.034 1.00 92.25 256 SER A C 1
ATOM 2051 O O . SER A 1 256 ? -5.334 -11.540 36.631 1.00 92.25 256 SER A O 1
ATOM 2053 N N . CYS A 1 257 ? -5.625 -9.508 35.712 1.00 92.44 257 CYS A N 1
ATOM 2054 C CA . CYS A 1 257 ? -4.324 -8.983 36.098 1.00 92.44 257 CYS A CA 1
ATOM 2055 C C . CYS A 1 257 ? -4.145 -9.014 37.620 1.00 92.44 257 CYS A C 1
ATOM 2057 O O . CYS A 1 257 ? -4.951 -8.441 38.353 1.00 92.44 257 CYS A O 1
ATOM 2059 N N . GLN A 1 258 ? -3.043 -9.590 38.095 1.00 90.44 258 GLN A N 1
ATOM 2060 C CA . GLN A 1 258 ? -2.764 -9.725 39.531 1.00 90.44 258 GLN A CA 1
ATOM 2061 C C . GLN A 1 258 ? -2.529 -8.383 40.249 1.00 90.44 258 GLN A C 1
ATOM 2063 O O . GLN A 1 258 ? -2.671 -8.300 41.465 1.00 90.44 258 GLN A O 1
ATOM 2068 N N . VAL A 1 259 ? -2.175 -7.326 39.508 1.00 93.12 259 VAL A N 1
ATOM 2069 C CA . VAL A 1 259 ? -1.833 -6.009 40.075 1.00 93.12 259 VAL A CA 1
ATOM 2070 C C . VAL A 1 259 ? -3.015 -5.042 40.050 1.00 93.12 259 VAL A C 1
ATOM 2072 O O . VAL A 1 259 ? -3.264 -4.356 41.035 1.00 93.12 259 VAL A O 1
ATOM 2075 N N . CYS A 1 260 ? -3.743 -4.962 38.933 1.00 93.44 260 CYS A N 1
ATOM 2076 C CA . CYS A 1 260 ? -4.831 -3.990 38.766 1.00 93.44 260 CYS A CA 1
ATOM 2077 C C . CYS A 1 260 ? -6.219 -4.612 38.566 1.00 93.44 260 CYS A C 1
ATOM 2079 O O . CYS A 1 260 ? -7.190 -3.878 38.412 1.00 93.44 260 CYS A O 1
ATOM 2081 N N . GLY A 1 261 ? -6.329 -5.942 38.512 1.00 90.44 261 GLY A N 1
ATOM 2082 C CA . GLY A 1 261 ? -7.600 -6.651 38.340 1.00 90.44 261 GLY A CA 1
ATOM 2083 C C . GLY A 1 261 ? -8.236 -6.546 36.948 1.00 90.44 261 GLY A C 1
ATOM 2084 O O . GLY A 1 261 ? -9.332 -7.061 36.752 1.00 90.44 261 GLY A O 1
ATOM 2085 N N . SER A 1 262 ? -7.586 -5.896 35.974 1.00 89.44 262 SER A N 1
ATOM 2086 C CA . SER A 1 262 ? -8.117 -5.785 34.603 1.00 89.44 262 SER A CA 1
ATOM 2087 C C . SER A 1 262 ? -8.221 -7.161 33.940 1.00 89.44 262 SER A C 1
ATOM 2089 O O . SER A 1 262 ? -7.313 -7.972 34.099 1.00 89.44 262 SER A O 1
ATOM 2091 N N . SER A 1 263 ? -9.299 -7.417 33.196 1.00 91.00 263 SER A N 1
ATOM 2092 C CA . SER A 1 263 ? -9.490 -8.679 32.469 1.00 91.00 263 SER A CA 1
ATOM 2093 C C . SER A 1 263 ? -8.612 -8.723 31.216 1.00 91.00 263 SER A C 1
ATOM 2095 O O . SER A 1 263 ? -8.602 -7.767 30.441 1.00 91.00 263 SER A O 1
ATOM 2097 N N . LEU A 1 264 ? -7.863 -9.808 31.036 1.00 89.50 264 LEU A N 1
ATOM 2098 C CA . LEU A 1 264 ? -6.840 -10.005 30.009 1.00 89.50 264 LEU A CA 1
ATOM 2099 C C . LEU A 1 264 ? -7.130 -11.265 29.195 1.00 89.50 264 LEU A C 1
ATOM 2101 O O . LEU A 1 264 ? -7.655 -12.242 29.725 1.00 89.50 264 LEU A O 1
ATOM 2105 N N . GLN A 1 265 ? -6.736 -11.263 27.923 1.00 86.88 265 GLN A N 1
ATOM 2106 C CA . GLN A 1 265 ? -6.797 -12.457 27.079 1.00 86.88 265 GLN A CA 1
ATOM 2107 C C . GLN A 1 265 ? -5.609 -13.387 27.350 1.00 86.88 265 GLN A C 1
ATOM 2109 O O . GLN A 1 265 ? -4.483 -12.908 27.546 1.00 86.88 265 GLN A O 1
ATOM 2114 N N . LYS A 1 266 ? -5.839 -14.711 27.331 1.00 84.50 266 LYS A N 1
ATOM 2115 C CA . LYS A 1 266 ? -4.770 -15.721 27.425 1.00 84.50 266 LYS A CA 1
ATOM 2116 C C . LYS A 1 266 ? -3.652 -15.439 26.410 1.00 84.50 266 LYS A C 1
ATOM 2118 O O . LYS A 1 266 ? -3.915 -15.157 25.249 1.00 84.50 266 LYS A O 1
ATOM 2123 N N . GLY A 1 267 ? -2.402 -15.505 26.875 1.00 85.44 267 GLY A N 1
ATOM 2124 C CA . GLY A 1 267 ? -1.206 -15.186 26.082 1.00 85.44 267 GLY A CA 1
ATOM 2125 C C . GLY A 1 267 ? -0.679 -13.752 26.241 1.00 85.44 267 GLY A C 1
ATOM 2126 O O . GLY A 1 267 ? 0.440 -13.475 25.812 1.00 85.44 267 GLY A O 1
ATOM 2127 N N . SER A 1 268 ? -1.422 -12.854 26.902 1.00 87.25 268 SER A N 1
ATOM 2128 C CA . SER A 1 268 ? -0.929 -11.508 27.235 1.00 87.25 268 SER A CA 1
ATOM 2129 C C . SER A 1 268 ? 0.199 -11.588 28.268 1.00 87.25 268 SER A C 1
ATOM 2131 O O . SER A 1 268 ? -0.058 -11.895 29.430 1.00 87.25 268 SER A O 1
ATOM 2133 N N . LYS A 1 269 ? 1.436 -11.277 27.865 1.00 92.75 269 LYS A N 1
ATOM 2134 C CA . LYS A 1 269 ? 2.609 -11.253 28.762 1.00 92.75 269 LYS A CA 1
ATOM 2135 C C . LYS A 1 269 ? 2.615 -10.037 29.681 1.00 92.75 269 LYS A C 1
ATOM 2137 O O . LYS A 1 269 ? 3.151 -10.097 30.779 1.00 92.75 269 LYS A O 1
ATOM 2142 N N . TRP A 1 270 ? 2.017 -8.933 29.242 1.00 94.19 270 TRP A N 1
ATOM 2143 C CA . TRP A 1 270 ? 1.981 -7.669 29.971 1.00 94.19 270 TRP A CA 1
ATOM 2144 C C . TRP A 1 270 ? 0.550 -7.138 30.058 1.00 94.19 270 TRP A C 1
ATOM 2146 O O . TRP A 1 270 ? -0.235 -7.255 29.120 1.00 94.19 270 TRP A O 1
ATOM 2156 N N . CYS A 1 271 ? 0.189 -6.532 31.189 1.00 93.31 271 CYS A N 1
ATOM 2157 C CA . CYS A 1 271 ? -1.120 -5.912 31.352 1.00 93.31 271 CYS A CA 1
ATOM 2158 C C . CYS A 1 271 ? -1.185 -4.582 30.573 1.00 93.31 271 CYS A C 1
ATOM 2160 O O . CYS A 1 271 ? -0.433 -3.664 30.905 1.00 93.31 271 CYS A O 1
ATOM 2162 N N . PRO A 1 272 ? -2.127 -4.399 29.629 1.00 91.31 272 PRO A N 1
ATOM 2163 C CA . PRO A 1 272 ? -2.257 -3.171 28.852 1.00 91.31 272 PRO A CA 1
ATOM 2164 C C . PRO A 1 272 ? -2.701 -1.962 29.684 1.00 91.31 272 PRO A C 1
ATOM 2166 O O . PRO A 1 272 ? -2.555 -0.829 29.236 1.00 91.31 272 PRO A O 1
ATOM 2169 N N . ASN A 1 273 ? -3.222 -2.168 30.898 1.00 91.00 273 ASN A N 1
ATOM 2170 C CA . ASN A 1 273 ? -3.666 -1.080 31.765 1.00 91.00 273 ASN A CA 1
ATOM 2171 C C . ASN A 1 273 ? -2.557 -0.589 32.713 1.00 91.00 273 ASN A C 1
ATOM 2173 O O . ASN A 1 273 ? -2.260 0.604 32.737 1.00 91.00 273 ASN A O 1
ATOM 2177 N N . CYS A 1 274 ? -1.921 -1.498 33.466 1.00 91.56 274 CYS A N 1
ATOM 2178 C CA . CYS A 1 274 ? -0.918 -1.144 34.480 1.00 91.56 274 CYS A CA 1
ATOM 2179 C C . CYS A 1 274 ? 0.535 -1.494 34.123 1.00 91.56 274 CYS A C 1
ATOM 2181 O O . CYS A 1 274 ? 1.432 -1.083 34.853 1.00 91.56 274 CYS A O 1
ATOM 2183 N N . GLY A 1 275 ? 0.777 -2.248 33.047 1.00 90.00 275 GLY A N 1
ATOM 2184 C CA . GLY A 1 275 ? 2.125 -2.633 32.623 1.00 90.00 275 GLY A CA 1
ATOM 2185 C C . GLY A 1 275 ? 2.782 -3.698 33.500 1.00 90.00 275 GLY A C 1
ATOM 2186 O O . GLY A 1 275 ? 3.995 -3.844 33.458 1.00 90.00 275 GLY A O 1
ATOM 2187 N N . ALA A 1 276 ? 2.019 -4.428 34.317 1.00 92.62 276 ALA A N 1
ATOM 2188 C CA . ALA A 1 276 ? 2.555 -5.555 35.075 1.00 92.62 276 ALA A CA 1
ATOM 2189 C C . ALA A 1 276 ? 2.758 -6.775 34.167 1.00 92.62 276 ALA A C 1
ATOM 2191 O O . ALA A 1 276 ? 1.866 -7.108 33.382 1.00 92.62 276 ALA A O 1
ATOM 2192 N N . GLU A 1 277 ? 3.884 -7.468 34.311 1.00 93.31 277 GLU A N 1
ATOM 2193 C CA . GLU A 1 277 ? 4.105 -8.779 33.695 1.00 93.31 277 GLU A CA 1
ATOM 2194 C C . GLU A 1 277 ? 3.124 -9.811 34.281 1.00 93.31 277 GLU A C 1
ATOM 2196 O O . GLU A 1 277 ? 2.778 -9.753 35.465 1.00 93.31 277 GLU A O 1
ATOM 2201 N N . GLN A 1 278 ? 2.603 -10.698 33.437 1.00 87.62 278 GLN A N 1
ATOM 2202 C CA . GLN A 1 278 ? 1.656 -11.750 33.799 1.00 87.62 278 GLN A CA 1
ATOM 2203 C C . GLN A 1 278 ? 2.378 -13.099 33.720 1.00 87.62 278 GLN A C 1
ATOM 2205 O O . GLN A 1 278 ? 2.792 -13.512 32.637 1.00 87.62 278 GLN A O 1
ATOM 2210 N N . LEU A 1 279 ? 2.554 -13.738 34.880 1.00 74.38 279 LEU A N 1
ATOM 2211 C CA . LEU A 1 279 ? 3.140 -15.074 35.038 1.00 74.38 279 LEU A CA 1
ATOM 2212 C C . LEU A 1 279 ? 2.065 -16.161 34.982 1.00 74.38 279 LEU A C 1
ATOM 2214 O O . LEU A 1 279 ? 0.977 -15.929 35.564 1.00 74.38 279 LEU A O 1
#

Sequence (279 aa):
MNLLQRLKSGAGKATERAQNAVEINRLNGHVTDIEREIEVHYLRMGQVFYEGYRAGDMSLAEEEMTDLCKACDLLMEEIDEVHTKIAVLKNERVCECGTVVSLEANFCPNCGRKMEKLPVASKREQGFGDDPDDERNSPIVYPTQYEQELDEEDEELQDMTVDEEESRRADRLREEHERQEELDRLVRSWKENLGVDENPDEEDYPAQPEPKVKLEKEELQQEPVQKPIIPAAATATSTPVIEEEMEPELGTDMFSCQVCGSSLQKGSKWCPNCGAEQL